Protein AF-0000000070365312 (afdb_homodimer)

pLDDT: mean 96.23, std 8.43, range [32.69, 98.94]

Secondary structure (DSSP, 8-state):
-----EEEEEEEEEEETTEEEEEETTS-EEEE---GGGTS---S--HHHHHHHHHHHHHHHHHHHHHHHHT--EEEEEEEEEEEEETHHHH-SSTTS--SS-SS--EEEEEEEEEES--HHHHHHHHHHHHHHSHHHHHHHHTT-EEEEEEEE--/-----EEEEEEEEEEETTEEEEEETTS-EEEE---GGGTS---S--HHHHHHHHHHHHHHHHHHHHHHHHT--EEEEEEEEEEEEETHHHH-SSTTS--SS-SS--EEEEEEEEEES--HHHHHHHHHHHHHHSHHHHHHHHTT-EEEEEEEE--

Structure (mmCIF, N/CA/C/O backbone):
data_AF-0000000070365312-model_v1
#
loop_
_entity.id
_entity.type
_entity.pdbx_description
1 polymer 'OsmC family protein'
#
loop_
_atom_site.group_PDB
_atom_site.id
_atom_site.type_symbol
_atom_site.label_atom_id
_atom_site.label_alt_id
_atom_site.label_comp_id
_atom_site.label_asym_id
_atom_site.label_entity_id
_atom_site.label_seq_id
_atom_site.pdbx_PDB_ins_code
_atom_site.Cartn_x
_atom_site.Cartn_y
_atom_site.Cartn_z
_atom_site.occupancy
_atom_site.B_iso_or_equiv
_atom_site.auth_seq_id
_atom_site.auth_comp_id
_atom_site.auth_asym_id
_atom_site.auth_atom_id
_atom_site.pdbx_PDB_model_num
ATOM 1 N N . MET A 1 1 ? -29.75 14.273 2.729 1 32.69 1 MET A N 1
ATOM 2 C CA . MET A 1 1 ? -29.531 13.062 1.941 1 32.69 1 MET A CA 1
ATOM 3 C C . MET A 1 1 ? -28.047 12.867 1.659 1 32.69 1 MET A C 1
ATOM 5 O O . MET A 1 1 ? -27.453 13.625 0.892 1 32.69 1 MET A O 1
ATOM 9 N N . GLN A 1 2 ? -27.047 12.469 2.566 1 46.34 2 GLN A N 1
ATOM 10 C CA . GLN A 1 2 ? -25.609 12.695 2.688 1 46.34 2 GLN A CA 1
ATOM 11 C C . GLN A 1 2 ? -24.859 12.203 1.446 1 46.34 2 GLN A C 1
ATOM 13 O O . GLN A 1 2 ? -25.016 11.047 1.044 1 46.34 2 GLN A O 1
ATOM 18 N N . GLU A 1 3 ? -24.688 12.906 0.43 1 53.84 3 GLU A N 1
ATOM 19 C CA . GLU A 1 3 ? -24.156 12.664 -0.908 1 53.84 3 GLU A CA 1
ATOM 20 C C . GLU A 1 3 ? -22.922 11.781 -0.857 1 53.84 3 GLU A C 1
ATOM 22 O O . GLU A 1 3 ? -22.016 12.023 -0.051 1 53.84 3 GLU A O 1
ATOM 27 N N . ASN A 1 4 ? -23.016 10.5 -1.193 1 62.84 4 ASN A N 1
ATOM 28 C CA . ASN A 1 4 ? -21.953 9.508 -1.325 1 62.84 4 ASN A CA 1
ATOM 29 C C . ASN A 1 4 ? -20.781 10.047 -2.139 1 62.84 4 ASN A C 1
ATOM 31 O O . ASN A 1 4 ? -20.969 10.547 -3.25 1 62.84 4 ASN A O 1
ATOM 35 N N . LYS A 1 5 ? -19.703 10.484 -1.389 1 87.5 5 LYS A N 1
ATOM 36 C CA . LYS A 1 5 ? -18.516 11.023 -2.039 1 87.5 5 LYS A CA 1
ATOM 37 C C . LYS A 1 5 ? -17.5 9.922 -2.338 1 87.5 5 LYS A C 1
ATOM 39 O O . LYS A 1 5 ? -16.344 10.008 -1.928 1 87.5 5 LYS A O 1
ATOM 44 N N . LEU A 1 6 ? -18.031 8.93 -3.117 1 92.94 6 LEU A N 1
ATOM 45 C CA . LEU A 1 6 ? -17.188 7.797 -3.469 1 92.94 6 LEU A CA 1
ATOM 46 C C . LEU A 1 6 ? -16.172 8.188 -4.535 1 92.94 6 LEU A C 1
ATOM 48 O O . LEU A 1 6 ? -16.547 8.719 -5.586 1 92.94 6 LEU A O 1
ATOM 52 N N . ARG A 1 7 ? -14.914 8.062 -4.207 1 96.19 7 ARG A N 1
ATOM 53 C CA . ARG A 1 7 ? -13.82 8.227 -5.156 1 96.19 7 ARG A CA 1
ATOM 54 C C . ARG A 1 7 ? -13.383 6.883 -5.73 1 96.19 7 ARG A C 1
ATOM 56 O O . ARG A 1 7 ? -13.242 5.906 -4.988 1 96.19 7 ARG A O 1
ATOM 63 N N . GLN A 1 8 ? -13.195 6.863 -7.105 1 97.81 8 GLN A N 1
ATOM 64 C CA . GLN A 1 8 ? -12.789 5.625 -7.762 1 97.81 8 GLN A CA 1
ATOM 65 C C . GLN A 1 8 ? -11.398 5.758 -8.375 1 97.81 8 GLN A C 1
ATOM 67 O O . GLN A 1 8 ? -10.969 6.859 -8.727 1 97.81 8 GLN A O 1
ATOM 72 N N . TYR A 1 9 ? -10.734 4.656 -8.477 1 98.38 9 TYR A N 1
ATOM 73 C CA . TYR A 1 9 ? -9.406 4.531 -9.07 1 98.38 9 TYR A CA 1
ATOM 74 C C . TYR A 1 9 ? -9.352 3.365 -10.047 1 98.38 9 TYR A C 1
ATOM 76 O O . TYR A 1 9 ? -10.117 2.406 -9.922 1 98.38 9 TYR A O 1
ATOM 84 N N . GLN A 1 10 ? -8.43 3.529 -10.961 1 98.69 10 GLN A N 1
ATOM 85 C CA . GLN A 1 10 ? -8.25 2.441 -11.914 1 98.69 10 GLN A CA 1
ATOM 86 C C . GLN A 1 10 ? -6.797 2.342 -12.367 1 98.69 10 GLN A C 1
ATOM 88 O O . GLN A 1 10 ? -6.145 3.359 -12.609 1 98.69 10 GLN A O 1
ATOM 93 N N . ILE A 1 11 ? -6.324 1.089 -12.453 1 98.94 11 ILE A N 1
ATOM 94 C CA . ILE A 1 11 ? -5 0.854 -13.016 1 98.94 11 ILE A CA 1
ATOM 95 C C . ILE A 1 11 ? -5.047 -0.355 -13.953 1 98.94 11 ILE A C 1
ATOM 97 O O . ILE A 1 11 ? -5.934 -1.202 -13.836 1 98.94 11 ILE A O 1
ATOM 101 N N . GLN A 1 12 ? -4.133 -0.356 -14.875 1 98.94 12 GLN A N 1
ATOM 102 C CA . GLN A 1 12 ? -3.896 -1.493 -15.758 1 98.94 12 GLN A CA 1
ATOM 103 C C . GLN A 1 12 ? -2.432 -1.918 -15.727 1 98.94 12 GLN A C 1
ATOM 105 O O . GLN A 1 12 ? -1.534 -1.073 -15.766 1 98.94 12 GLN A O 1
ATOM 110 N N . SER A 1 13 ? -2.236 -3.203 -15.656 1 98.88 13 SER A N 1
ATOM 111 C CA . SER A 1 13 ? -0.86 -3.664 -15.523 1 98.88 13 SER A CA 1
ATOM 112 C C . SER A 1 13 ? -0.576 -4.844 -16.453 1 98.88 13 SER A C 1
ATOM 114 O O . SER A 1 13 ? -1.478 -5.621 -16.766 1 98.88 13 SER A O 1
ATOM 116 N N . GLU A 1 14 ? 0.637 -4.906 -16.828 1 98.69 14 GLU A N 1
ATOM 117 C CA . GLU A 1 14 ? 1.175 -6.047 -17.578 1 98.69 14 GLU A CA 1
ATOM 118 C C . GLU A 1 14 ? 2.424 -6.605 -16.891 1 98.69 14 GLU A C 1
ATOM 120 O O . GLU A 1 14 ? 3.203 -5.852 -16.297 1 98.69 14 GLU A O 1
ATOM 125 N N . THR A 1 15 ? 2.598 -7.895 -17.062 1 98.44 15 THR A N 1
ATOM 126 C CA . THR A 1 15 ? 3.689 -8.508 -16.312 1 98.44 15 THR A CA 1
ATOM 127 C C . THR A 1 15 ? 4.734 -9.094 -17.266 1 98.44 15 THR A C 1
ATOM 129 O O . THR A 1 15 ? 4.41 -9.492 -18.391 1 98.44 15 THR A O 1
ATOM 132 N N . ASP A 1 16 ? 5.941 -9.094 -16.891 1 97 16 ASP A N 1
ATOM 133 C CA . ASP A 1 16 ? 7.086 -9.82 -17.422 1 97 16 ASP A CA 1
ATOM 134 C C . ASP A 1 16 ? 7.887 -10.484 -16.312 1 97 16 ASP A C 1
ATOM 136 O O . ASP A 1 16 ? 8.727 -9.844 -15.68 1 97 16 ASP A O 1
ATOM 140 N N . ASN A 1 17 ? 7.629 -11.781 -16.172 1 96 17 ASN A N 1
ATOM 141 C CA . ASN A 1 17 ? 8.141 -12.469 -14.992 1 96 17 ASN A CA 1
ATOM 142 C C . ASN A 1 17 ? 7.691 -11.789 -13.703 1 96 17 ASN A C 1
ATOM 144 O O . ASN A 1 17 ? 6.496 -11.602 -13.477 1 96 17 ASN A O 1
ATOM 148 N N . PHE A 1 18 ? 8.695 -11.352 -12.883 1 97.75 18 PHE A N 1
ATOM 149 C CA . PHE A 1 18 ? 8.312 -10.727 -11.625 1 97.75 18 PHE A CA 1
ATOM 150 C C . PHE A 1 18 ? 8.086 -9.227 -11.812 1 97.75 18 PHE A C 1
ATOM 152 O O . PHE A 1 18 ? 7.555 -8.562 -10.922 1 97.75 18 PHE A O 1
ATOM 159 N N . SER A 1 19 ? 8.422 -8.719 -12.977 1 98.5 19 SER A N 1
ATOM 160 C CA . SER A 1 19 ? 8.25 -7.297 -13.25 1 98.5 19 SER A CA 1
ATOM 161 C C . SER A 1 19 ? 6.816 -6.977 -13.648 1 98.5 19 SER A C 1
ATOM 163 O O . SER A 1 19 ? 6.199 -7.719 -14.414 1 98.5 19 SER A O 1
ATOM 165 N N . VAL A 1 20 ? 6.32 -5.91 -13.125 1 98.88 20 VAL A N 1
ATOM 166 C CA . VAL A 1 20 ? 4.98 -5.441 -13.461 1 98.88 20 VAL A CA 1
ATOM 167 C C . VAL A 1 20 ? 5.031 -3.969 -13.859 1 98.88 20 VAL A C 1
ATOM 169 O O . VAL A 1 20 ? 5.602 -3.145 -13.141 1 98.88 20 VAL A O 1
ATOM 172 N N . LYS A 1 21 ? 4.543 -3.678 -14.945 1 98.88 21 LYS A N 1
ATOM 173 C CA . LYS A 1 21 ? 4.367 -2.303 -15.406 1 98.88 21 LYS A CA 1
ATOM 174 C C . LYS A 1 21 ? 2.906 -1.873 -15.305 1 98.88 21 LYS A C 1
ATOM 176 O O . LYS A 1 21 ? 2.033 -2.471 -15.938 1 98.88 21 LYS A O 1
ATOM 181 N N . THR A 1 22 ? 2.67 -0.887 -14.539 1 98.94 22 THR A N 1
ATOM 182 C CA . THR A 1 22 ? 1.311 -0.431 -14.266 1 98.94 22 THR A CA 1
ATOM 183 C C . THR A 1 22 ? 1.077 0.957 -14.859 1 98.94 22 THR A C 1
ATOM 185 O O . THR A 1 22 ? 1.848 1.884 -14.602 1 98.94 22 THR A O 1
ATOM 188 N N . LYS A 1 23 ? 0.062 1.073 -15.617 1 98.88 23 LYS A N 1
ATOM 189 C CA . LYS A 1 23 ? -0.438 2.375 -16.047 1 98.88 23 LYS A CA 1
ATOM 190 C C . LYS A 1 23 ? -1.533 2.883 -15.117 1 98.88 23 LYS A C 1
ATOM 192 O O . LYS A 1 23 ? -2.518 2.184 -14.867 1 98.88 23 LYS A O 1
ATOM 197 N N . THR A 1 24 ? -1.327 4.039 -14.656 1 98.75 24 THR A N 1
ATOM 198 C CA . THR A 1 24 ? -2.316 4.625 -13.758 1 98.75 24 THR A CA 1
ATOM 199 C C . THR A 1 24 ? -3.295 5.504 -14.531 1 98.75 24 THR A C 1
ATOM 201 O O . THR A 1 24 ? -2.998 5.941 -15.641 1 98.75 24 THR A O 1
ATOM 204 N N . GLU A 1 25 ? -4.426 5.766 -13.969 1 97.12 25 GLU A N 1
ATOM 205 C CA . GLU A 1 25 ? -5.422 6.621 -14.602 1 97.12 25 GLU A CA 1
ATOM 206 C C . GLU A 1 25 ? -4.91 8.047 -14.758 1 97.12 25 GLU A C 1
ATOM 208 O O . GLU A 1 25 ? -5.324 8.773 -15.672 1 97.12 25 GLU A O 1
ATOM 213 N N . SER A 1 26 ? -3.992 8.438 -13.875 1 96.31 26 SER A N 1
ATOM 214 C CA . SER A 1 26 ? -3.447 9.789 -13.93 1 96.31 26 SER A CA 1
ATOM 215 C C . SER A 1 26 ? -2.391 9.922 -15.023 1 96.31 26 SER A C 1
ATOM 217 O O . SER A 1 26 ? -1.836 11 -15.234 1 96.31 26 SER A O 1
ATOM 219 N N . GLY A 1 27 ? -2.014 8.805 -15.648 1 97.31 27 GLY A N 1
ATOM 220 C CA . GLY A 1 27 ? -1.176 8.883 -16.844 1 97.31 27 GLY A CA 1
ATOM 221 C C . GLY A 1 27 ? 0.27 8.516 -16.578 1 97.31 27 GLY A C 1
ATOM 222 O O . GLY A 1 27 ? 1.137 8.719 -17.422 1 97.31 27 GLY A O 1
ATOM 223 N N . PHE A 1 28 ? 0.594 7.941 -15.453 1 98.69 28 PHE A N 1
ATOM 224 C CA . PHE A 1 28 ? 1.96 7.559 -15.117 1 98.69 28 PHE A CA 1
ATOM 225 C C . PHE A 1 28 ? 2.156 6.055 -15.273 1 98.69 28 PHE A C 1
ATOM 227 O O . PHE A 1 28 ? 1.185 5.297 -15.312 1 98.69 28 PHE A O 1
ATOM 234 N N . THR A 1 29 ? 3.377 5.707 -15.414 1 98.75 29 THR A N 1
ATOM 235 C CA . THR A 1 29 ? 3.771 4.305 -15.414 1 98.75 29 THR A CA 1
ATOM 236 C C . THR A 1 29 ? 4.586 3.965 -14.172 1 98.75 29 THR A C 1
ATOM 238 O O . THR A 1 29 ? 5.574 4.637 -13.867 1 98.75 29 THR A O 1
ATOM 241 N N . VAL A 1 30 ? 4.156 3.004 -13.438 1 98.81 30 VAL A N 1
ATOM 242 C CA . VAL A 1 30 ? 4.852 2.518 -12.25 1 98.81 30 VAL A CA 1
ATOM 243 C C . VAL A 1 30 ? 5.414 1.121 -12.516 1 98.81 30 VAL A C 1
ATOM 245 O O . VAL A 1 30 ? 4.688 0.232 -12.969 1 98.81 30 VAL A O 1
ATOM 248 N N . VAL A 1 31 ? 6.68 0.972 -12.242 1 98.75 31 VAL A N 1
ATOM 249 C CA . VAL A 1 31 ? 7.293 -0.345 -12.375 1 98.75 31 VAL A CA 1
ATOM 250 C C . VAL A 1 31 ? 7.586 -0.921 -10.992 1 98.75 31 VAL A C 1
ATOM 252 O O . VAL A 1 31 ? 8.062 -0.209 -10.109 1 98.75 31 VAL A O 1
ATOM 255 N N . THR A 1 32 ? 7.27 -2.107 -10.812 1 98.75 32 THR A N 1
ATOM 256 C CA . THR A 1 32 ? 7.645 -2.871 -9.625 1 98.75 32 THR A CA 1
ATOM 257 C C . THR A 1 32 ? 8.297 -4.191 -10.016 1 98.75 32 THR A C 1
ATOM 259 O O . THR A 1 32 ? 7.949 -4.785 -11.039 1 98.75 32 THR A O 1
ATOM 262 N N . ASP A 1 33 ? 9.305 -4.598 -9.219 1 98.69 33 ASP A N 1
ATOM 263 C CA . ASP A 1 33 ? 10.062 -5.797 -9.562 1 98.69 33 ASP A CA 1
ATOM 264 C C . ASP A 1 33 ? 10.82 -6.328 -8.344 1 98.69 33 ASP A C 1
ATOM 266 O O . ASP A 1 33 ? 10.742 -5.758 -7.258 1 98.69 33 ASP A O 1
ATOM 270 N N . MET A 1 34 ? 11.453 -7.441 -8.562 1 98 34 MET A N 1
ATOM 271 C CA . MET A 1 34 ? 12.367 -8 -7.566 1 98 34 MET A CA 1
ATOM 272 C C . MET A 1 34 ? 13.812 -7.957 -8.07 1 98 34 MET A C 1
ATOM 274 O O . MET A 1 34 ? 14.047 -7.789 -9.266 1 98 34 MET A O 1
ATOM 278 N N . ALA A 1 35 ? 14.719 -8.078 -7.16 1 97 35 ALA A N 1
ATOM 279 C CA . ALA A 1 35 ? 16.141 -8.133 -7.512 1 97 35 ALA A CA 1
ATOM 280 C C . ALA A 1 35 ? 16.438 -9.367 -8.359 1 97 35 ALA A C 1
ATOM 282 O O . ALA A 1 35 ? 15.75 -10.383 -8.258 1 97 35 ALA A O 1
ATOM 283 N N . LYS A 1 36 ? 17.484 -9.32 -9.133 1 96.31 36 LYS A N 1
ATOM 284 C CA . LYS A 1 36 ? 17.859 -10.438 -9.992 1 96.31 36 LYS A CA 1
ATOM 285 C C . LYS A 1 36 ? 18.188 -11.68 -9.164 1 96.31 36 LYS A C 1
ATOM 287 O O . LYS A 1 36 ? 17.891 -12.797 -9.578 1 96.31 36 LYS A O 1
ATOM 292 N N . LYS A 1 37 ? 18.734 -11.484 -7.996 1 94.88 37 LYS A N 1
ATOM 293 C CA . LYS A 1 37 ? 19.188 -12.578 -7.141 1 94.88 37 LYS A CA 1
ATOM 294 C C . LYS A 1 37 ? 18.016 -13.445 -6.703 1 94.88 37 LYS A C 1
ATOM 296 O O . LYS A 1 37 ? 18.203 -14.609 -6.34 1 94.88 37 LYS A O 1
ATOM 301 N N . VAL A 1 38 ? 16.812 -12.875 -6.785 1 93.31 38 VAL A N 1
ATOM 302 C CA . VAL A 1 38 ? 15.664 -13.656 -6.34 1 93.31 38 VAL A CA 1
ATOM 303 C C . VAL A 1 38 ? 14.719 -13.898 -7.512 1 93.31 38 VAL A C 1
ATOM 305 O O . VAL A 1 38 ? 13.523 -14.141 -7.316 1 93.31 38 VAL A O 1
ATOM 308 N N . GLY A 1 39 ? 15.18 -13.625 -8.773 1 94.25 39 GLY A N 1
ATOM 309 C CA . GLY A 1 39 ? 14.422 -14.055 -9.93 1 94.25 39 GLY A CA 1
ATOM 310 C C . GLY A 1 39 ? 13.789 -12.906 -10.695 1 94.25 39 GLY A C 1
ATOM 311 O O . GLY A 1 39 ? 13.156 -13.117 -11.727 1 94.25 39 GLY A O 1
ATOM 312 N N . GLY A 1 40 ? 13.945 -11.664 -10.242 1 96.56 40 GLY A N 1
ATOM 313 C CA . GLY A 1 40 ? 13.43 -10.508 -10.961 1 96.56 40 GLY A CA 1
ATOM 314 C C . GLY A 1 40 ? 14.375 -10 -12.023 1 96.56 40 GLY A C 1
ATOM 315 O O . GLY A 1 40 ? 15.383 -10.641 -12.328 1 96.56 40 GLY A O 1
ATOM 316 N N . ASN A 1 41 ? 13.969 -8.93 -12.648 1 97.12 41 ASN A N 1
ATOM 317 C CA . ASN A 1 41 ? 14.797 -8.242 -13.633 1 97.12 41 ASN A CA 1
ATOM 318 C C . ASN A 1 41 ? 15.57 -7.09 -13 1 97.12 41 ASN A C 1
ATOM 320 O O . ASN A 1 41 ? 16.422 -6.477 -13.648 1 97.12 41 ASN A O 1
ATOM 324 N N . GLY A 1 42 ? 15.25 -6.77 -11.742 1 97.44 42 GLY A N 1
ATOM 325 C CA . GLY A 1 42 ? 15.867 -5.629 -11.086 1 97.44 42 GLY A CA 1
ATOM 326 C C . GLY A 1 42 ? 15.484 -4.301 -11.703 1 97.44 42 GLY A C 1
ATOM 327 O O . GLY A 1 42 ? 16.297 -3.377 -11.758 1 97.44 42 GLY A O 1
ATOM 328 N N . SER A 1 43 ? 14.273 -4.168 -12.172 1 98.06 43 SER A N 1
ATOM 329 C CA . SER A 1 43 ? 13.898 -3.025 -13 1 98.06 43 SER A CA 1
ATOM 330 C C . SER A 1 43 ? 13.086 -2.01 -12.203 1 98.06 43 SER A C 1
ATOM 332 O O . SER A 1 43 ? 12.695 -0.966 -12.734 1 98.06 43 SER A O 1
ATOM 334 N N . GLY A 1 44 ? 12.812 -2.291 -10.945 1 98.5 44 GLY A N 1
ATOM 335 C CA . GLY A 1 44 ? 12.031 -1.384 -10.117 1 98.5 44 GLY A CA 1
ATOM 336 C C . GLY A 1 44 ? 12.023 -1.77 -8.656 1 98.5 44 GLY A C 1
ATOM 337 O O . GLY A 1 44 ? 12.578 -2.801 -8.273 1 98.5 44 GLY A O 1
ATOM 338 N N . PRO A 1 45 ? 11.445 -0.938 -7.828 1 98.75 45 PRO A N 1
ATOM 339 C CA . PRO A 1 45 ? 11.328 -1.257 -6.402 1 98.75 45 PRO A CA 1
ATOM 340 C C . PRO A 1 45 ? 10.438 -2.473 -6.141 1 98.75 45 PRO A C 1
ATOM 342 O O . PRO A 1 45 ? 9.625 -2.838 -6.992 1 98.75 45 PRO A O 1
ATOM 345 N N . SER A 1 46 ? 10.641 -3.1 -5.02 1 98.62 46 SER A N 1
ATOM 346 C CA . SER A 1 46 ? 9.773 -4.211 -4.633 1 98.62 46 SER A CA 1
ATOM 347 C C . SER A 1 46 ? 8.375 -3.725 -4.281 1 98.62 46 SER A C 1
ATOM 349 O O . SER A 1 46 ? 8.172 -2.541 -4 1 98.62 46 SER A O 1
ATOM 351 N N . PRO A 1 47 ? 7.422 -4.637 -4.258 1 98.81 47 PRO A N 1
ATOM 352 C CA . PRO A 1 47 ? 6.059 -4.25 -3.891 1 98.81 47 PRO A CA 1
ATOM 353 C C . PRO A 1 47 ? 5.977 -3.629 -2.5 1 98.81 47 PRO A C 1
ATOM 355 O O . PRO A 1 47 ? 5.215 -2.682 -2.287 1 98.81 47 PRO A O 1
ATOM 358 N N . ILE A 1 48 ? 6.75 -4.09 -1.523 1 98.88 48 ILE A N 1
ATOM 359 C CA . ILE A 1 48 ? 6.711 -3.553 -0.167 1 98.88 48 ILE A CA 1
ATOM 360 C C . ILE A 1 48 ? 7.305 -2.145 -0.15 1 98.88 48 ILE A C 1
ATOM 362 O O . ILE A 1 48 ? 6.801 -1.262 0.549 1 98.88 48 ILE A O 1
ATOM 366 N N . GLU A 1 49 ? 8.359 -1.94 -0.942 1 98.88 49 GLU A N 1
ATOM 367 C CA . GLU A 1 49 ? 8.906 -0.59 -1.063 1 98.88 49 GLU A CA 1
ATOM 368 C C . GLU A 1 49 ? 7.871 0.369 -1.644 1 98.88 49 GLU A C 1
ATOM 370 O O . GLU A 1 49 ? 7.785 1.526 -1.226 1 98.88 49 GLU A O 1
ATOM 375 N N . LEU A 1 50 ? 7.078 -0.055 -2.604 1 98.88 50 LEU A N 1
ATOM 376 C CA . LEU A 1 50 ? 6.02 0.774 -3.166 1 98.88 50 LEU A CA 1
ATOM 377 C C . LEU A 1 50 ? 4.934 1.048 -2.129 1 98.88 50 LEU A C 1
ATOM 379 O O . LEU A 1 50 ? 4.398 2.156 -2.062 1 98.88 50 LEU A O 1
ATOM 383 N N . LEU A 1 51 ? 4.605 0.011 -1.354 1 98.94 51 LEU A N 1
ATOM 384 C CA . LEU A 1 51 ? 3.627 0.193 -0.287 1 98.94 51 LEU A CA 1
ATOM 385 C C . LEU A 1 51 ? 4.082 1.271 0.691 1 98.94 51 LEU A C 1
ATOM 387 O O . LE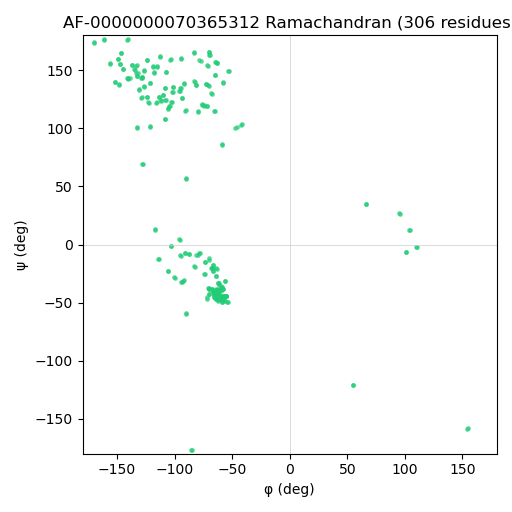U A 1 51 ? 3.309 2.16 1.047 1 98.94 51 LEU A O 1
ATOM 391 N N . LEU A 1 52 ? 5.344 1.173 1.101 1 98.94 52 LEU A N 1
ATOM 392 C CA . LEU A 1 52 ? 5.879 2.16 2.031 1 98.94 52 LEU A CA 1
ATOM 393 C C . LEU A 1 52 ? 5.902 3.547 1.399 1 98.94 52 LEU A C 1
ATOM 395 O O . LEU A 1 52 ? 5.637 4.547 2.074 1 98.94 52 LEU A O 1
ATOM 399 N N . SER A 1 53 ? 6.246 3.627 0.111 1 98.94 53 SER A N 1
ATOM 400 C CA . SER A 1 53 ? 6.219 4.898 -0.603 1 98.94 53 SER A CA 1
ATOM 401 C C . SER A 1 53 ? 4.805 5.469 -0.664 1 98.94 53 SER A C 1
ATOM 403 O O . SER A 1 53 ? 4.613 6.68 -0.538 1 98.94 53 SER A O 1
ATOM 405 N N . SER A 1 54 ? 3.844 4.598 -0.917 1 98.94 54 SER A N 1
ATOM 406 C CA . SER A 1 54 ? 2.439 4.992 -0.887 1 98.94 54 SER A CA 1
ATOM 407 C C . SER A 1 54 ? 2.057 5.57 0.471 1 98.94 54 SER A C 1
ATOM 409 O O . SER A 1 54 ? 1.408 6.617 0.546 1 98.94 54 SER A O 1
ATOM 411 N N . LEU A 1 55 ? 2.492 4.922 1.542 1 98.94 55 LEU A N 1
ATOM 412 C CA . LEU A 1 55 ? 2.205 5.363 2.902 1 98.94 55 LEU A CA 1
ATOM 413 C C . LEU A 1 55 ? 2.74 6.773 3.139 1 98.94 55 LEU A C 1
ATOM 415 O O . LEU A 1 55 ? 2.002 7.656 3.58 1 98.94 55 LEU A O 1
ATOM 419 N N . VAL A 1 56 ? 3.982 6.969 2.781 1 98.88 56 VAL A N 1
ATOM 420 C CA . VAL A 1 56 ? 4.605 8.258 3.068 1 98.88 56 VAL A CA 1
ATOM 421 C C . VAL A 1 56 ? 3.939 9.352 2.236 1 98.88 56 VAL A C 1
ATOM 423 O O . VAL A 1 56 ? 3.727 10.461 2.721 1 98.88 56 VAL A O 1
ATOM 426 N N . GLY A 1 57 ? 3.633 9.062 0.997 1 98.81 57 GLY A N 1
ATOM 427 C CA . GLY A 1 57 ? 2.898 10.008 0.177 1 98.81 57 GLY A CA 1
ATOM 428 C C . GLY A 1 57 ? 1.545 10.375 0.755 1 98.81 57 GLY A C 1
ATOM 429 O O . GLY A 1 57 ? 1.182 11.555 0.804 1 98.81 57 GLY A O 1
ATOM 430 N N . CYS A 1 58 ? 0.803 9.398 1.186 1 98.81 58 CYS A N 1
ATOM 431 C CA . CYS A 1 58 ? -0.527 9.594 1.751 1 98.81 58 CYS A CA 1
ATOM 432 C C . CYS A 1 58 ? -0.456 10.383 3.051 1 98.81 58 CYS A C 1
ATOM 434 O O . CYS A 1 58 ? -1.229 11.32 3.254 1 98.81 58 CYS A O 1
ATOM 436 N N . GLU A 1 59 ? 0.491 9.977 3.93 1 98.81 59 GLU A N 1
ATOM 437 C CA . GLU A 1 59 ? 0.642 10.688 5.195 1 98.81 59 GLU A CA 1
ATOM 438 C C . GLU A 1 59 ? 1.037 12.148 4.969 1 98.81 59 GLU A C 1
ATOM 440 O O . GLU A 1 59 ? 0.57 13.039 5.68 1 98.81 59 GLU A O 1
ATOM 445 N N . ASN A 1 60 ? 1.901 12.352 4 1 98.75 60 ASN A N 1
ATOM 446 C CA . ASN A 1 60 ? 2.34 13.719 3.713 1 98.75 60 ASN A CA 1
ATOM 447 C C . ASN A 1 60 ? 1.159 14.633 3.393 1 98.75 60 ASN A C 1
ATOM 449 O O . ASN A 1 60 ? 1.02 15.703 3.982 1 98.75 60 ASN A O 1
ATOM 453 N N . ILE A 1 61 ? 0.304 14.219 2.559 1 98.5 61 ILE A N 1
ATOM 454 C CA . ILE A 1 61 ? -0.796 15.055 2.096 1 98.5 61 ILE A CA 1
ATOM 455 C C . ILE A 1 61 ? -1.821 15.227 3.215 1 98.5 61 ILE A C 1
ATOM 457 O O . ILE A 1 61 ? -2.26 16.344 3.498 1 98.5 61 ILE A O 1
ATOM 461 N N . VAL A 1 62 ? -2.178 14.148 3.863 1 98.56 62 VAL A N 1
ATOM 462 C CA . VAL A 1 62 ? -3.225 14.203 4.879 1 98.56 62 VAL A CA 1
ATOM 463 C C . VAL A 1 62 ? -2.717 14.961 6.105 1 98.56 62 VAL A C 1
ATOM 465 O O . VAL A 1 62 ? -3.463 15.719 6.73 1 98.56 62 VAL A O 1
ATOM 468 N N . ALA A 1 63 ? -1.43 14.758 6.445 1 98.75 63 ALA A N 1
ATOM 469 C CA . ALA A 1 63 ? -0.852 15.508 7.559 1 98.75 63 ALA A CA 1
ATOM 470 C C . ALA A 1 63 ? -0.962 17.016 7.324 1 98.75 63 ALA A C 1
ATOM 472 O O . ALA A 1 63 ? -1.301 17.766 8.242 1 98.75 63 ALA A O 1
ATOM 473 N N . ARG A 1 64 ? -0.665 17.453 6.164 1 98.25 64 ARG A N 1
ATOM 474 C CA . ARG A 1 64 ? -0.737 18.875 5.836 1 98.25 64 ARG A CA 1
ATOM 475 C C . ARG A 1 64 ? -2.17 19.375 5.934 1 98.25 64 ARG A C 1
ATOM 477 O O . ARG A 1 64 ? -2.406 20.5 6.398 1 98.25 64 ARG A O 1
ATOM 484 N N . ASN A 1 65 ? -3.123 18.578 5.48 1 97.75 65 ASN A N 1
ATOM 485 C CA . ASN A 1 65 ? -4.527 18.953 5.602 1 97.75 65 ASN A CA 1
ATOM 486 C C . ASN A 1 65 ? -4.949 19.078 7.062 1 97.75 65 ASN A C 1
ATOM 488 O O . ASN A 1 65 ? -5.598 20.062 7.441 1 97.75 65 ASN A O 1
ATOM 492 N N . ILE A 1 66 ? -4.59 18.078 7.863 1 98.38 66 ILE A N 1
ATOM 493 C CA . ILE A 1 66 ? -4.918 18.109 9.281 1 98.38 66 ILE A CA 1
ATOM 494 C C . ILE A 1 66 ? -4.266 19.328 9.938 1 98.38 66 ILE A C 1
ATOM 496 O O . ILE A 1 66 ? -4.906 20.031 10.719 1 98.38 66 ILE A O 1
ATOM 500 N N . ALA A 1 67 ? -2.973 19.578 9.609 1 98.31 67 ALA A N 1
ATOM 501 C CA . ALA A 1 67 ? -2.238 20.719 10.164 1 98.31 67 ALA A CA 1
ATOM 502 C C . ALA A 1 67 ? -2.969 22.031 9.891 1 98.31 67 ALA A C 1
ATOM 504 O O . ALA A 1 67 ? -3.123 22.859 10.789 1 98.31 67 ALA A O 1
ATOM 505 N N . SER A 1 68 ? -3.43 22.156 8.711 1 97.25 68 SER A N 1
ATOM 506 C CA . SER A 1 68 ? -4.152 23.375 8.336 1 97.25 68 SER A CA 1
ATOM 507 C C . SER A 1 68 ? -5.387 23.578 9.203 1 97.25 68 SER A C 1
ATOM 509 O O . SER A 1 68 ? -5.691 24.703 9.609 1 97.25 68 SER A O 1
ATOM 511 N N . HIS A 1 69 ? -6.09 22.516 9.523 1 97.5 69 HIS A N 1
ATOM 512 C CA . HIS A 1 69 ? -7.297 22.578 10.336 1 97.5 69 HIS A CA 1
ATOM 513 C C . HIS A 1 69 ? -6.957 22.828 11.805 1 97.5 69 HIS A C 1
ATOM 515 O O . HIS A 1 69 ? -7.789 23.328 12.562 1 97.5 69 HIS A O 1
ATOM 521 N N . LEU A 1 70 ? -5.738 22.438 12.203 1 97.31 70 LEU A N 1
ATOM 522 C CA . LEU A 1 70 ? -5.301 22.625 13.578 1 97.31 70 LEU A CA 1
ATOM 523 C C . LEU A 1 70 ? -4.594 23.969 13.742 1 97.31 70 LEU A C 1
ATOM 525 O O . LEU A 1 70 ? -4.156 24.312 14.844 1 97.31 70 LEU A O 1
ATOM 529 N N . GLY A 1 71 ? -4.359 24.656 12.609 1 97.69 71 GLY A N 1
ATOM 530 C CA . GLY A 1 71 ? -3.885 26.031 12.672 1 97.69 71 GLY A CA 1
ATOM 531 C C . GLY A 1 71 ? -2.375 26.141 12.586 1 97.69 71 GLY A C 1
ATOM 532 O O . GLY A 1 71 ? -1.779 27.047 13.18 1 97.69 71 GLY A O 1
ATOM 533 N N . PHE A 1 72 ? -1.698 25.25 11.977 1 98.19 72 PHE A N 1
ATOM 534 C CA . PHE A 1 72 ? -0.263 25.359 11.742 1 98.19 72 PHE A CA 1
ATOM 535 C C . PHE A 1 72 ? 0.103 24.828 10.359 1 98.19 72 PHE A C 1
ATOM 537 O O . PHE A 1 72 ? -0.768 24.391 9.609 1 98.19 72 PHE A O 1
ATOM 544 N N . THR A 1 73 ? 1.403 24.953 10 1 97.81 73 THR A N 1
ATOM 545 C CA . THR A 1 73 ? 1.813 24.578 8.648 1 97.81 73 THR A CA 1
ATOM 546 C C . THR A 1 73 ? 2.992 23.609 8.688 1 97.81 73 THR A C 1
ATOM 548 O O . THR A 1 73 ? 3.818 23.672 9.602 1 97.81 73 THR A O 1
ATOM 551 N N . ILE A 1 74 ? 2.984 22.688 7.766 1 97.62 74 ILE A N 1
ATOM 552 C CA . ILE A 1 74 ? 4.125 21.828 7.477 1 97.62 74 ILE A CA 1
ATOM 553 C C . ILE A 1 74 ? 4.781 22.266 6.168 1 97.62 74 ILE A C 1
ATOM 555 O O . ILE A 1 74 ? 4.152 22.219 5.109 1 97.62 74 ILE A O 1
ATOM 559 N N . ASN A 1 75 ? 5.988 22.688 6.207 1 96.69 75 ASN A N 1
ATOM 560 C CA . ASN A 1 75 ? 6.691 23.156 5.02 1 96.69 75 ASN A CA 1
ATOM 561 C C . ASN A 1 75 ? 7.434 22.031 4.316 1 96.69 75 ASN A C 1
ATOM 563 O O . ASN A 1 75 ? 7.285 21.828 3.111 1 96.69 75 ASN A O 1
ATOM 567 N N . GLN A 1 76 ? 8.312 21.422 5.035 1 97.06 76 GLN A N 1
ATOM 568 C CA . GLN A 1 76 ? 9.086 20.297 4.531 1 97.06 76 GLN A CA 1
ATOM 569 C C . GLN A 1 76 ? 9.109 19.141 5.539 1 97.06 76 GLN A C 1
ATOM 571 O O . GLN A 1 76 ? 9.023 19.375 6.746 1 97.06 76 GLN A O 1
ATOM 576 N N . ALA A 1 77 ? 9.148 18.047 4.973 1 98.31 77 ALA A N 1
ATOM 577 C CA . ALA A 1 77 ? 9.258 16.859 5.816 1 98.31 77 ALA A CA 1
ATOM 578 C C . ALA A 1 77 ? 10.227 15.852 5.215 1 98.31 77 ALA A C 1
ATOM 580 O O . ALA A 1 77 ? 10.281 15.688 3.994 1 98.31 77 ALA A O 1
ATOM 581 N N . LYS A 1 78 ? 10.945 15.211 6.039 1 98.69 78 LYS A N 1
ATOM 582 C CA . LYS A 1 78 ? 11.844 14.109 5.684 1 98.69 78 LYS A CA 1
ATOM 583 C C . LYS A 1 78 ? 11.5 12.852 6.469 1 98.69 78 LYS A C 1
ATOM 585 O O . LYS A 1 78 ? 11.531 12.852 7.699 1 98.69 78 LYS A O 1
ATOM 590 N N . PHE A 1 79 ? 11.227 11.844 5.754 1 98.81 79 PHE A N 1
ATOM 591 C CA . PHE A 1 79 ? 10.852 10.578 6.371 1 98.81 79 PHE A CA 1
ATOM 592 C C . PHE A 1 79 ? 12.023 9.609 6.383 1 98.81 79 PHE A C 1
ATOM 594 O O . PHE A 1 79 ? 12.75 9.5 5.395 1 98.81 79 PHE A O 1
ATOM 601 N N . ASP A 1 80 ? 12.258 8.945 7.449 1 98.88 80 ASP A N 1
ATOM 602 C CA . ASP A 1 80 ? 13.078 7.754 7.605 1 98.88 80 ASP A CA 1
ATOM 603 C C . ASP A 1 80 ? 12.266 6.594 8.172 1 98.88 80 ASP A C 1
ATOM 605 O O . ASP A 1 80 ? 11.992 6.543 9.367 1 98.88 80 ASP A O 1
ATOM 609 N N . ILE A 1 81 ? 11.867 5.672 7.266 1 98.94 81 ILE A N 1
ATOM 610 C CA . ILE A 1 81 ? 10.867 4.672 7.621 1 98.94 81 ILE A CA 1
ATOM 611 C C . ILE A 1 81 ? 11.453 3.271 7.441 1 98.94 81 ILE A C 1
ATOM 613 O O . ILE A 1 81 ? 12.148 3.004 6.461 1 98.94 81 ILE A O 1
ATOM 617 N N . LYS A 1 82 ? 11.156 2.406 8.359 1 98.88 82 LYS A N 1
ATOM 618 C CA . LYS A 1 82 ? 11.492 0.988 8.312 1 98.88 82 LYS A CA 1
ATOM 619 C C . LYS A 1 82 ? 10.25 0.118 8.453 1 98.88 82 LYS A C 1
ATOM 621 O O . LYS A 1 82 ? 9.211 0.582 8.93 1 98.88 82 LYS A O 1
ATOM 626 N N . ALA A 1 83 ? 10.344 -1.095 8.008 1 98.88 83 ALA A N 1
ATOM 627 C CA . ALA A 1 83 ? 9.273 -2.07 8.164 1 98.88 83 ALA A CA 1
ATOM 628 C C . ALA A 1 83 ? 9.828 -3.486 8.289 1 98.88 83 ALA A C 1
ATOM 630 O O . ALA A 1 83 ? 10.977 -3.742 7.918 1 98.88 83 ALA A O 1
ATOM 631 N N . GLU A 1 84 ? 9.008 -4.344 8.844 1 98.56 84 GLU A N 1
ATOM 632 C CA . GLU A 1 84 ? 9.43 -5.738 8.953 1 98.56 84 GLU A CA 1
ATOM 633 C C . GLU A 1 84 ? 8.242 -6.684 8.781 1 98.56 84 GLU A C 1
ATOM 635 O O . GLU A 1 84 ? 7.102 -6.32 9.078 1 98.56 84 GLU A O 1
ATOM 640 N N . ARG A 1 85 ? 8.508 -7.82 8.297 1 97.94 85 ARG A N 1
ATOM 641 C CA . ARG A 1 85 ? 7.555 -8.922 8.219 1 97.94 85 ARG A CA 1
ATOM 642 C C . ARG A 1 85 ? 8.258 -10.266 8.375 1 97.94 85 ARG A C 1
ATOM 644 O O . ARG A 1 85 ? 9.477 -10.359 8.203 1 97.94 85 ARG A O 1
ATOM 651 N N . ASP A 1 86 ? 7.535 -11.273 8.82 1 97.75 86 ASP A N 1
ATOM 652 C CA . ASP A 1 86 ? 8.031 -12.641 8.914 1 97.75 86 ASP A CA 1
ATOM 653 C C . ASP A 1 86 ? 7.75 -13.422 7.637 1 97.75 86 ASP A C 1
ATOM 655 O O . ASP A 1 86 ? 6.594 -13.688 7.305 1 97.75 86 ASP A O 1
ATOM 659 N N . GLU A 1 87 ? 8.797 -13.828 6.926 1 96.56 87 GLU A N 1
ATOM 660 C CA . GLU A 1 87 ? 8.672 -14.422 5.602 1 96.56 87 GLU A CA 1
ATOM 661 C C . GLU A 1 87 ? 7.969 -15.781 5.668 1 96.56 87 GLU A C 1
ATOM 663 O O . GLU A 1 87 ? 7.5 -16.297 4.648 1 96.56 87 GLU A O 1
ATOM 668 N N . ARG A 1 88 ? 7.898 -16.375 6.84 1 96 88 ARG A N 1
ATOM 669 C CA . ARG A 1 88 ? 7.234 -17.672 6.984 1 96 88 ARG A CA 1
ATOM 670 C C . ARG A 1 88 ? 5.758 -17.562 6.617 1 96 88 ARG A C 1
ATOM 672 O O . ARG A 1 88 ? 5.168 -18.531 6.113 1 96 88 ARG A O 1
ATOM 679 N N . GLY A 1 89 ? 5.113 -16.406 6.891 1 97.38 89 GLY A N 1
ATOM 680 C CA . GLY A 1 89 ? 3.717 -16.203 6.535 1 97.38 89 GLY A CA 1
ATOM 681 C C . GLY A 1 89 ? 3.443 -16.406 5.055 1 97.38 89 GLY A C 1
ATOM 682 O O . GLY A 1 89 ? 2.363 -16.875 4.676 1 97.38 89 GLY A O 1
ATOM 683 N N . THR A 1 90 ? 4.484 -16.078 4.277 1 97.62 90 THR A N 1
ATOM 684 C CA . THR A 1 90 ? 4.355 -16.203 2.83 1 97.62 90 THR A CA 1
ATOM 685 C C . THR A 1 90 ? 4.855 -17.562 2.359 1 97.62 90 THR A C 1
ATOM 687 O O . THR A 1 90 ? 4.277 -18.156 1.448 1 97.62 90 THR A O 1
ATOM 690 N N . ASN A 1 91 ? 5.855 -18.172 3.027 1 96.12 91 ASN A N 1
ATOM 691 C CA . ASN A 1 91 ? 6.648 -19.219 2.387 1 96.12 91 ASN A CA 1
ATOM 692 C C . ASN A 1 91 ? 6.426 -20.562 3.053 1 96.12 91 ASN A C 1
ATOM 694 O O . ASN A 1 91 ? 6.895 -21.594 2.555 1 96.12 91 ASN A O 1
ATOM 698 N N . ASP A 1 92 ? 5.758 -20.531 4.262 1 96.19 92 ASP A N 1
ATOM 699 C CA . ASP A 1 92 ? 5.543 -21.812 4.949 1 96.19 92 ASP A CA 1
ATOM 700 C C . ASP A 1 92 ? 4.871 -22.812 4.027 1 96.19 92 ASP A C 1
ATOM 702 O O . ASP A 1 92 ? 4.012 -22.453 3.223 1 96.19 92 ASP A O 1
ATOM 706 N N . LEU A 1 93 ? 5.195 -24.109 4.27 1 95.5 93 LEU A N 1
ATOM 707 C CA . LEU A 1 93 ? 4.625 -25.203 3.494 1 95.5 93 LEU A CA 1
ATOM 708 C C . LEU A 1 93 ? 3.818 -26.141 4.387 1 95.5 93 LEU A C 1
ATOM 710 O O . LEU A 1 93 ? 4.129 -26.297 5.574 1 95.5 93 LEU A O 1
ATOM 714 N N . PRO A 1 94 ? 2.818 -26.828 3.811 1 95.62 94 PRO A N 1
ATOM 715 C CA . PRO A 1 94 ? 2.312 -26.672 2.447 1 95.62 94 PRO A CA 1
ATOM 716 C C . PRO A 1 94 ? 1.529 -25.359 2.262 1 95.62 94 PRO A C 1
ATOM 718 O O . PRO A 1 94 ? 0.93 -24.859 3.213 1 95.62 94 PRO A O 1
ATOM 721 N N . MET A 1 95 ? 1.457 -24.844 1.06 1 94.25 95 MET A N 1
ATOM 722 C CA . MET A 1 95 ? 0.802 -23.562 0.791 1 94.25 95 MET A CA 1
ATOM 723 C C . MET A 1 95 ? -0.704 -23.672 1.01 1 94.25 95 MET A C 1
ATOM 725 O O . MET A 1 95 ? -1.377 -22.656 1.218 1 94.25 95 MET A O 1
ATOM 729 N N . THR A 1 96 ? -1.235 -24.828 0.983 1 93.5 96 THR A N 1
ATOM 730 C CA . THR A 1 96 ? -2.674 -25.062 1.074 1 93.5 96 THR A CA 1
ATOM 731 C C . THR A 1 96 ? -3.143 -24.969 2.523 1 93.5 96 THR A C 1
ATOM 733 O O . THR A 1 96 ? -4.348 -24.953 2.791 1 93.5 96 THR A O 1
ATOM 736 N N . GLU A 1 97 ? -2.215 -24.891 3.414 1 94.44 97 GLU A N 1
ATOM 737 C CA . GLU A 1 97 ? -2.549 -24.734 4.828 1 94.44 97 GLU A CA 1
ATOM 738 C C . GLU A 1 97 ? -2.229 -23.328 5.312 1 94.44 97 GLU A C 1
ATOM 740 O O . GLU A 1 97 ? -1.294 -22.688 4.82 1 94.44 97 GLU A O 1
ATOM 745 N N . ASP A 1 98 ? -3.066 -22.953 6.27 1 92.44 98 ASP A N 1
ATOM 746 C CA . ASP A 1 98 ? -2.84 -21.625 6.824 1 92.44 98 ASP A CA 1
ATOM 747 C C . ASP A 1 98 ? -1.564 -21.594 7.664 1 92.44 98 ASP A C 1
ATOM 749 O O . ASP A 1 98 ? -1.273 -22.531 8.398 1 92.44 98 ASP A O 1
ATOM 753 N N . SER A 1 99 ? -0.815 -20.562 7.488 1 93.44 99 SER A N 1
ATOM 754 C CA . SER A 1 99 ? 0.294 -20.297 8.391 1 93.44 99 SER A CA 1
ATOM 755 C C . SER A 1 99 ? -0.183 -19.562 9.648 1 93.44 99 SER A C 1
ATOM 757 O O . SER A 1 99 ? -1.046 -18.688 9.57 1 93.44 99 SER A O 1
ATOM 759 N N . PRO A 1 100 ? 0.371 -19.938 10.781 1 94.44 100 PRO A N 1
ATOM 760 C CA . PRO A 1 100 ? 0.023 -19.172 11.984 1 94.44 100 PRO A CA 1
ATOM 761 C C . PRO A 1 100 ? 0.611 -17.766 11.984 1 94.44 100 PRO A C 1
ATOM 763 O O . PRO A 1 100 ? 0.245 -16.938 12.828 1 94.44 100 PRO A O 1
ATOM 766 N N . ILE A 1 101 ? 1.485 -17.578 11.078 1 96.31 101 ILE A N 1
ATOM 767 C CA . ILE A 1 101 ? 2.154 -16.281 10.977 1 96.31 101 ILE A CA 1
ATOM 768 C C . ILE A 1 101 ? 1.544 -15.484 9.828 1 96.31 101 ILE A C 1
ATOM 770 O O . ILE A 1 101 ? 1.373 -16 8.719 1 96.31 101 ILE A O 1
ATOM 774 N N . THR A 1 102 ? 1.21 -14.273 10.102 1 97.69 102 THR A N 1
ATOM 775 C CA . THR A 1 102 ? 0.678 -13.422 9.047 1 97.69 102 THR A CA 1
ATOM 776 C C . THR A 1 102 ? 1.734 -13.164 7.977 1 97.69 102 THR A C 1
ATOM 778 O O . THR A 1 102 ? 2.914 -12.992 8.289 1 97.69 102 THR A O 1
ATOM 781 N N . SER A 1 103 ? 1.296 -13.047 6.723 1 98.31 103 SER A N 1
ATOM 782 C CA . SER A 1 103 ? 2.207 -12.664 5.652 1 98.31 103 SER A CA 1
ATOM 783 C C . SER A 1 103 ? 2.381 -11.148 5.594 1 98.31 103 SER A C 1
ATOM 785 O O . SER A 1 103 ? 3.316 -10.648 4.961 1 98.31 103 SER A O 1
ATOM 787 N N . GLY A 1 104 ? 1.485 -10.391 6.184 1 98.69 104 GLY A N 1
ATOM 788 C CA . GLY A 1 104 ? 1.537 -8.938 6.16 1 98.69 104 GLY A CA 1
ATOM 789 C C . GLY A 1 104 ? 2.672 -8.367 6.992 1 98.69 104 GLY A C 1
ATOM 790 O O . GLY A 1 104 ? 3.303 -9.086 7.766 1 98.69 104 GLY A O 1
ATOM 791 N N . LEU A 1 105 ? 2.963 -7.086 6.777 1 98.88 105 LEU A N 1
ATOM 792 C CA . LEU A 1 105 ? 3.92 -6.395 7.633 1 98.88 105 LEU A CA 1
ATOM 793 C C . LEU A 1 105 ? 3.477 -6.445 9.094 1 98.88 105 LEU A C 1
ATOM 795 O O . LEU A 1 105 ? 2.291 -6.289 9.391 1 98.88 105 LEU A O 1
ATOM 799 N N . GLN A 1 106 ? 4.391 -6.637 9.953 1 98.56 106 GLN A N 1
ATOM 800 C CA . GLN A 1 106 ? 4.09 -6.703 11.375 1 98.56 106 GLN A CA 1
ATOM 801 C C . GLN A 1 106 ? 4.281 -5.344 12.047 1 98.56 106 GLN A C 1
ATOM 803 O O . GLN A 1 106 ? 3.572 -5.008 12.992 1 98.56 106 GLN A O 1
ATOM 808 N N . ARG A 1 107 ? 5.27 -4.652 11.453 1 98.81 107 ARG A N 1
ATOM 809 C CA . ARG A 1 107 ? 5.574 -3.359 12.047 1 98.81 107 ARG A CA 1
ATOM 810 C C . ARG A 1 107 ? 6.137 -2.396 11.008 1 98.81 107 ARG A C 1
ATOM 812 O O . ARG A 1 107 ? 6.949 -2.787 10.164 1 98.81 107 ARG A O 1
ATOM 819 N N . ILE A 1 108 ? 5.738 -1.144 11.047 1 98.94 108 ILE A N 1
ATOM 820 C CA . ILE A 1 108 ? 6.324 0.004 10.359 1 98.94 108 ILE A CA 1
ATOM 821 C C . ILE A 1 108 ? 6.68 1.084 11.383 1 98.94 108 ILE A C 1
ATOM 823 O O . ILE A 1 108 ? 5.844 1.473 12.203 1 98.94 108 ILE A O 1
ATOM 827 N N . TRP A 1 109 ? 7.906 1.506 11.336 1 98.94 109 TRP A N 1
ATOM 828 C CA . TRP A 1 109 ? 8.336 2.488 12.328 1 98.94 109 TRP A CA 1
ATOM 829 C C . TRP A 1 109 ? 9.359 3.449 11.734 1 98.94 109 TRP A C 1
ATOM 831 O O . TRP A 1 109 ? 9.891 3.209 10.648 1 98.94 109 TRP A O 1
ATOM 841 N N . GLY A 1 110 ? 9.562 4.531 12.453 1 98.75 110 GLY A N 1
ATOM 842 C CA . GLY A 1 110 ? 10.555 5.5 12.016 1 98.75 110 GLY A CA 1
ATOM 843 C C . GLY A 1 110 ? 10.266 6.906 12.516 1 98.75 110 GLY A C 1
ATOM 844 O O . GLY A 1 110 ? 9.609 7.086 13.539 1 98.75 110 GLY A O 1
ATOM 845 N N . ILE A 1 111 ? 10.852 7.871 11.797 1 98.69 111 ILE A N 1
ATOM 846 C CA . ILE A 1 111 ? 10.75 9.258 12.234 1 98.69 111 ILE A CA 1
ATOM 847 C C . ILE A 1 111 ? 10.555 1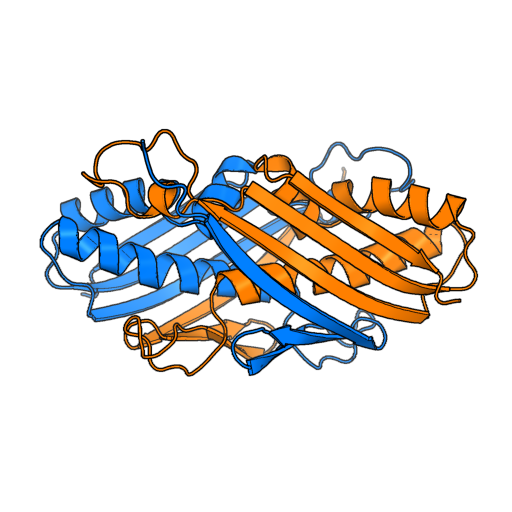0.172 11.023 1 98.69 111 ILE A C 1
ATOM 849 O O . ILE A 1 111 ? 11.125 9.922 9.953 1 98.69 111 ILE A O 1
ATOM 853 N N . VAL A 1 112 ? 9.781 11.125 11.258 1 98.62 112 VAL A N 1
ATOM 854 C CA . VAL A 1 112 ? 9.625 12.227 10.312 1 98.62 112 VAL A CA 1
ATOM 855 C C . VAL A 1 112 ? 10.125 13.523 10.938 1 98.62 112 VAL A C 1
ATOM 857 O O . VAL A 1 112 ? 9.633 13.945 11.984 1 98.62 112 VAL A O 1
ATOM 860 N N . TYR A 1 113 ? 11.055 14.125 10.289 1 98.38 113 TYR A N 1
ATOM 861 C CA . TYR A 1 113 ? 11.469 15.469 10.672 1 98.38 113 TYR A CA 1
ATOM 862 C C . TYR A 1 113 ? 10.758 16.516 9.828 1 98.38 113 TYR A C 1
ATOM 864 O O . TYR A 1 113 ? 10.766 16.438 8.594 1 98.38 113 TYR A O 1
ATOM 872 N N . VAL A 1 114 ? 10.219 17.547 10.539 1 98.5 114 VAL A N 1
ATOM 873 C CA . VAL A 1 114 ? 9.367 18.469 9.797 1 98.5 114 VAL A CA 1
ATOM 874 C C . VAL A 1 114 ? 9.797 19.906 10.086 1 98.5 114 VAL A C 1
ATOM 876 O O . VAL A 1 114 ? 10.148 20.234 11.219 1 98.5 114 VAL A O 1
ATOM 879 N N . ASP A 1 115 ? 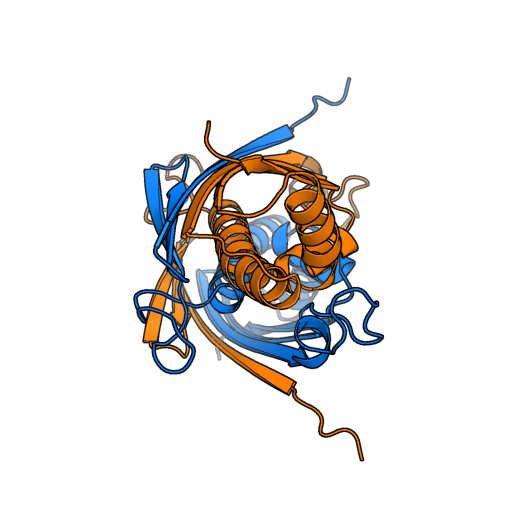9.914 20.672 9.039 1 98.12 115 ASP A N 1
ATOM 880 C CA . ASP A 1 115 ? 9.922 22.125 9.148 1 98.12 115 ASP A CA 1
ATOM 881 C C . ASP A 1 115 ? 8.5 22.672 9.289 1 98.12 115 ASP A C 1
ATOM 883 O O . ASP A 1 115 ? 7.695 22.578 8.359 1 98.12 115 ASP A O 1
ATOM 887 N N . THR A 1 116 ? 8.18 23.25 10.438 1 98.12 116 THR A N 1
ATOM 888 C CA . THR A 1 116 ? 6.809 23.625 10.758 1 98.12 116 THR A CA 1
ATOM 889 C C . THR A 1 116 ? 6.777 24.75 11.797 1 98.12 116 THR A C 1
ATOM 891 O O . THR A 1 116 ? 7.75 24.953 12.523 1 98.12 116 THR A O 1
ATOM 894 N N . ASP A 1 117 ? 5.711 25.5 11.828 1 97.81 117 ASP A N 1
ATOM 895 C CA . ASP A 1 117 ? 5.477 26.5 12.867 1 97.81 117 ASP A CA 1
ATOM 896 C C . ASP A 1 117 ? 4.598 25.953 13.984 1 97.81 117 ASP A C 1
ATOM 898 O O . ASP A 1 117 ? 4.223 26.672 14.906 1 97.81 117 ASP A O 1
ATOM 902 N N . GLY A 1 118 ? 4.273 24.641 13.875 1 97.31 118 GLY A N 1
ATOM 903 C CA . GLY A 1 118 ? 3.453 24 14.883 1 97.31 118 GLY A CA 1
ATOM 904 C C . GLY A 1 118 ? 4.227 23.641 16.141 1 97.31 118 GLY A C 1
ATOM 905 O O . GLY A 1 118 ? 5.434 23.391 16.094 1 97.31 118 GLY A O 1
ATOM 906 N N . SER A 1 119 ? 3.492 23.469 17.25 1 96.88 119 SER A N 1
ATOM 907 C CA . SER A 1 119 ? 4.07 23 18.516 1 96.88 119 SER A CA 1
ATOM 908 C C . SER A 1 119 ? 4.184 21.484 18.531 1 96.88 119 SER A C 1
ATOM 910 O O . SER A 1 119 ? 3.584 20.797 17.703 1 96.88 119 SER A O 1
ATOM 912 N N . ASP A 1 120 ? 4.984 21 19.531 1 96.38 120 ASP A N 1
ATOM 913 C CA . ASP A 1 120 ? 5.09 19.547 19.703 1 96.38 120 ASP A CA 1
ATOM 914 C C . ASP A 1 120 ? 3.725 18.922 20 1 96.38 120 ASP A C 1
ATOM 916 O O . ASP A 1 120 ? 3.43 17.828 19.531 1 96.38 120 ASP A O 1
ATOM 920 N N . GLN A 1 121 ? 2.943 19.656 20.734 1 96.88 121 GLN A N 1
ATOM 921 C CA . GLN A 1 121 ? 1.607 19.172 21.062 1 96.88 121 GLN A CA 1
ATOM 922 C C . GLN A 1 121 ? 0.729 19.078 19.828 1 96.88 121 GLN A C 1
ATOM 924 O O . GLN A 1 121 ? -0.015 18.109 19.656 1 96.88 121 GLN A O 1
ATOM 929 N N . GLN A 1 122 ? 0.824 20.078 19 1 97.06 122 GLN A N 1
ATOM 930 C CA . GLN A 1 122 ? 0.069 20.078 17.75 1 97.06 122 GLN A CA 1
ATOM 931 C C . GLN A 1 122 ? 0.497 18.938 16.844 1 97.06 122 GLN A C 1
ATOM 933 O O . GLN A 1 122 ? -0.344 18.281 16.234 1 97.06 122 GLN A O 1
ATOM 938 N N . LEU A 1 123 ? 1.804 18.703 16.797 1 97.81 123 LEU A N 1
ATOM 939 C CA . LEU A 1 123 ? 2.316 17.609 15.977 1 97.81 123 LEU A CA 1
ATOM 940 C C . LEU A 1 123 ? 1.819 16.266 16.5 1 97.81 123 LEU A C 1
ATOM 942 O O . LEU A 1 123 ? 1.469 15.383 15.719 1 97.81 123 LEU A O 1
ATOM 946 N N . GLN A 1 124 ? 1.788 16.109 17.781 1 97.19 124 GLN A N 1
ATOM 947 C CA . GLN A 1 124 ? 1.304 14.875 18.391 1 97.19 124 GLN A CA 1
ATOM 948 C C . GLN A 1 124 ? -0.177 14.656 18.094 1 97.19 124 GLN A C 1
ATOM 950 O O . GLN A 1 124 ? -0.589 13.555 17.734 1 97.19 124 GLN A O 1
ATOM 955 N N . GLN A 1 125 ? -0.925 15.695 18.266 1 97.69 125 GLN A N 1
ATOM 956 C CA . GLN A 1 125 ? -2.35 15.609 17.969 1 97.69 125 GLN A CA 1
ATOM 957 C C . GLN A 1 125 ? -2.584 15.266 16.5 1 97.69 125 GLN A C 1
ATOM 959 O O . GLN A 1 125 ? -3.408 14.406 16.188 1 97.69 125 GLN A O 1
ATOM 964 N N . MET A 1 126 ? -1.891 15.938 15.609 1 98.38 126 MET A N 1
ATOM 965 C CA . MET A 1 126 ? -1.984 15.672 14.18 1 98.38 126 MET A CA 1
ATOM 966 C C . MET A 1 126 ? -1.688 14.203 13.875 1 98.38 126 MET A C 1
ATOM 968 O O . MET A 1 126 ? -2.406 13.57 13.102 1 98.38 126 MET A O 1
ATOM 972 N N . ASN A 1 127 ? -0.64 13.688 14.508 1 98.19 127 ASN A N 1
ATOM 973 C CA . ASN A 1 127 ? -0.225 12.312 14.266 1 98.19 127 ASN A CA 1
ATOM 974 C C . ASN A 1 127 ? -1.312 11.32 14.672 1 98.19 127 ASN A C 1
ATOM 976 O O . ASN A 1 127 ? -1.534 10.32 13.992 1 98.19 127 ASN A O 1
ATOM 980 N N . GLU A 1 128 ? -1.99 11.578 15.758 1 97.38 128 GLU A N 1
ATOM 981 C CA . GLU A 1 128 ? -3.072 10.711 16.219 1 97.38 128 GLU A CA 1
ATOM 982 C C . GLU A 1 128 ? -4.242 10.719 15.242 1 97.38 128 GLU A C 1
ATOM 984 O O . GLU A 1 128 ? -4.836 9.68 14.969 1 97.38 128 GLU A O 1
ATOM 989 N N . ILE A 1 129 ? -4.559 11.875 14.758 1 98.44 129 ILE A N 1
ATOM 990 C CA . ILE A 1 129 ? -5.637 12.023 13.781 1 98.44 129 ILE A CA 1
ATOM 991 C C . ILE A 1 129 ? -5.238 11.359 12.469 1 98.44 129 ILE A C 1
ATOM 993 O O . ILE A 1 129 ? -6.059 10.711 11.82 1 98.44 129 ILE A O 1
ATOM 997 N N . LEU A 1 130 ? -3.957 11.492 12.109 1 98.56 130 LEU A N 1
ATOM 998 C CA . LEU A 1 130 ? -3.393 11.023 10.844 1 98.56 130 LEU A CA 1
ATOM 999 C C . LEU A 1 130 ? -3.609 9.523 10.672 1 98.56 130 LEU A C 1
ATOM 1001 O O . LEU A 1 130 ? -3.998 9.07 9.602 1 98.56 130 LEU A O 1
ATOM 1005 N N . LYS A 1 131 ? -3.504 8.727 11.719 1 97.31 131 LYS A N 1
ATOM 1006 C CA . LYS A 1 131 ? -3.65 7.277 11.672 1 97.31 131 LYS A CA 1
ATOM 1007 C C . LYS A 1 131 ? -5.086 6.879 11.344 1 97.31 131 LYS A C 1
ATOM 1009 O O . LYS A 1 131 ? -5.336 5.773 10.859 1 97.31 131 LYS A O 1
ATOM 1014 N N . LYS A 1 132 ? -6 7.816 11.578 1 97.69 132 LYS A N 1
ATOM 1015 C CA . LYS A 1 132 ? -7.414 7.531 11.359 1 97.69 132 LYS A CA 1
ATOM 1016 C C . LYS A 1 132 ? -7.887 8.102 10.023 1 97.69 132 LYS A C 1
ATOM 1018 O O . LYS A 1 132 ? -8.789 7.539 9.391 1 97.69 132 LYS A O 1
ATOM 1023 N N . ARG A 1 133 ? -7.246 9.148 9.594 1 98.5 133 ARG A N 1
ATOM 1024 C CA . ARG A 1 133 ? -7.805 9.906 8.477 1 98.5 133 ARG A CA 1
ATOM 1025 C C . ARG A 1 133 ? -7.02 9.648 7.195 1 98.5 133 ARG A C 1
ATOM 1027 O O . ARG A 1 133 ? -7.496 9.953 6.098 1 98.5 133 ARG A O 1
ATOM 1034 N N . CYS A 1 134 ? -5.824 9.242 7.293 1 98.69 134 CYS A N 1
ATOM 1035 C CA . CYS A 1 134 ? -5.043 8.859 6.125 1 98.69 134 CYS A CA 1
ATOM 1036 C C . CYS A 1 134 ? -5.461 7.492 5.609 1 98.69 134 CYS A C 1
ATOM 1038 O O . CYS A 1 134 ? -5.32 6.488 6.309 1 98.69 134 CYS A O 1
ATOM 1040 N N . PRO A 1 135 ? -5.91 7.402 4.363 1 98.81 135 PRO A N 1
ATOM 1041 C CA . PRO A 1 135 ? -6.422 6.137 3.834 1 98.81 135 PRO A CA 1
ATOM 1042 C C . PRO A 1 135 ? -5.426 4.988 3.984 1 98.81 135 PRO A C 1
ATOM 1044 O O . PRO A 1 135 ? -5.777 3.922 4.496 1 98.81 135 PRO A O 1
ATOM 1047 N N . VAL A 1 136 ? -4.199 5.176 3.584 1 98.94 136 VAL A N 1
ATOM 1048 C CA . VAL A 1 136 ? -3.207 4.105 3.598 1 98.94 136 VAL A CA 1
ATOM 1049 C C . VAL A 1 136 ? -2.832 3.764 5.039 1 98.94 136 VAL A C 1
ATOM 1051 O O . VAL A 1 136 ? -2.768 2.59 5.41 1 98.94 136 VAL A O 1
ATOM 1054 N N . ALA A 1 137 ? -2.637 4.77 5.891 1 98.94 137 ALA A N 1
ATOM 1055 C CA . ALA A 1 137 ? -2.32 4.523 7.297 1 98.94 137 ALA A CA 1
ATOM 1056 C C . ALA A 1 137 ? -3.451 3.77 7.988 1 98.94 137 ALA A C 1
ATOM 1058 O O . ALA A 1 137 ? -3.205 2.838 8.758 1 98.94 137 ALA A O 1
ATOM 1059 N N . ARG A 1 138 ? -4.68 4.199 7.707 1 98.81 138 ARG A N 1
ATOM 1060 C CA . ARG A 1 138 ? -5.832 3.561 8.328 1 98.81 138 ARG A CA 1
ATOM 1061 C C . ARG A 1 138 ? -5.887 2.076 7.984 1 98.81 138 ARG A C 1
ATOM 1063 O O . ARG A 1 138 ? -6.105 1.237 8.859 1 98.81 138 ARG A O 1
ATOM 1070 N N . MET A 1 139 ? -5.668 1.773 6.715 1 98.94 139 MET A N 1
ATOM 1071 C CA . MET A 1 139 ? -5.684 0.376 6.293 1 98.94 139 MET A CA 1
ATOM 1072 C C . MET A 1 139 ? -4.574 -0.414 6.973 1 98.94 139 MET A C 1
ATOM 1074 O O . MET A 1 139 ? -4.777 -1.562 7.375 1 98.94 139 MET A O 1
ATOM 1078 N N . ILE A 1 140 ? -3.408 0.194 7.117 1 98.94 140 ILE A N 1
ATOM 1079 C CA . ILE A 1 140 ? -2.27 -0.46 7.754 1 98.94 140 ILE A CA 1
ATOM 1080 C C . ILE A 1 140 ? -2.59 -0.736 9.219 1 98.94 140 ILE A C 1
ATOM 1082 O O . ILE A 1 140 ? -2.416 -1.859 9.703 1 98.94 140 ILE A O 1
ATOM 1086 N N . VAL A 1 141 ? -3.137 0.197 9.891 1 98.75 141 VAL A N 1
ATOM 1087 C CA . VAL A 1 141 ? -3.479 0.04 11.305 1 98.75 141 VAL A CA 1
ATOM 1088 C C . VAL A 1 141 ? -4.57 -1.019 11.453 1 98.75 141 VAL A C 1
ATOM 1090 O O . VAL A 1 141 ? -4.461 -1.912 12.297 1 98.75 141 VAL A O 1
ATOM 1093 N N . ASP A 1 142 ? -5.59 -0.975 10.641 1 98.69 142 ASP A N 1
ATOM 1094 C CA . ASP A 1 142 ? -6.715 -1.901 10.727 1 98.69 142 ASP A CA 1
ATOM 1095 C C . ASP A 1 142 ? -6.281 -3.326 10.383 1 98.69 142 ASP A C 1
ATOM 1097 O O . ASP A 1 142 ? -6.941 -4.289 10.773 1 98.69 142 ASP A O 1
ATOM 1101 N N . SER A 1 143 ? -5.188 -3.467 9.641 1 98.81 143 SER A N 1
ATOM 1102 C CA . SER A 1 143 ? -4.68 -4.789 9.289 1 98.81 143 SER A CA 1
ATOM 1103 C C . SER A 1 143 ? -4.027 -5.469 10.484 1 98.81 143 SER A C 1
ATOM 1105 O O . SER A 1 143 ? -3.744 -6.668 10.445 1 98.81 143 SER A O 1
ATOM 1107 N N . GLY A 1 144 ? -3.738 -4.695 11.523 1 98.56 144 GLY A N 1
ATOM 1108 C CA . GLY A 1 144 ? -3.047 -5.227 12.688 1 98.56 144 GLY A CA 1
ATOM 1109 C C . GLY A 1 144 ? -1.566 -4.898 12.703 1 98.56 144 GLY A C 1
ATOM 1110 O O . GLY A 1 144 ? -0.866 -5.215 13.672 1 98.56 144 GLY A O 1
ATOM 1111 N N . CYS A 1 145 ? -1.049 -4.316 11.664 1 98.81 145 CYS A N 1
ATOM 1112 C CA . CYS A 1 145 ? 0.342 -3.881 11.617 1 98.81 145 CYS A CA 1
ATOM 1113 C C . CYS A 1 145 ? 0.58 -2.721 12.578 1 98.81 145 CYS A C 1
ATOM 1115 O O . CYS A 1 145 ? -0.169 -1.741 12.57 1 98.81 145 CYS A O 1
ATOM 1117 N N . LYS A 1 146 ? 1.597 -2.824 13.398 1 98.75 146 LYS A N 1
ATOM 1118 C CA . LYS A 1 146 ? 1.947 -1.72 14.289 1 98.75 146 LYS A CA 1
ATOM 1119 C C . LYS A 1 146 ? 2.555 -0.558 13.508 1 98.75 146 LYS A C 1
ATOM 1121 O O . LYS A 1 146 ? 3.576 -0.721 12.836 1 98.75 146 LYS A O 1
ATOM 1126 N N . LEU A 1 147 ? 1.949 0.583 13.539 1 98.81 147 LEU A N 1
ATOM 1127 C CA . LEU A 1 147 ? 2.436 1.787 12.875 1 98.81 147 LEU A CA 1
ATOM 1128 C C . LEU A 1 147 ? 2.953 2.799 13.891 1 98.81 147 LEU A C 1
ATOM 1130 O O . LEU A 1 147 ? 2.166 3.439 14.586 1 98.81 147 LEU A O 1
ATOM 1134 N N . GLU A 1 148 ? 4.266 2.945 13.922 1 98.62 148 GLU A N 1
ATOM 1135 C CA . GLU A 1 148 ? 4.922 3.74 14.961 1 98.62 148 GLU A CA 1
ATOM 1136 C C . GLU A 1 148 ? 5.859 4.777 14.344 1 98.62 148 GLU A C 1
ATOM 1138 O O . GLU A 1 148 ? 7.07 4.723 14.555 1 98.62 148 GLU A O 1
ATOM 1143 N N . ILE A 1 149 ? 5.305 5.738 13.719 1 98.69 149 ILE A N 1
ATOM 1144 C CA . ILE A 1 149 ? 6.082 6.812 13.109 1 98.69 149 ILE A CA 1
ATOM 1145 C C . ILE A 1 149 ? 6.02 8.055 13.992 1 98.69 149 ILE A C 1
ATOM 1147 O O . ILE A 1 149 ? 4.93 8.547 14.305 1 98.69 149 ILE A O 1
ATOM 1151 N N . GLU A 1 150 ? 7.078 8.539 14.406 1 98 150 GLU A N 1
ATOM 1152 C CA . GLU A 1 150 ? 7.152 9.75 15.219 1 98 150 GLU A CA 1
ATOM 1153 C C . GLU A 1 150 ? 7.332 10.992 14.344 1 98 150 GLU A C 1
ATOM 1155 O O . GLU A 1 150 ? 8.102 10.969 13.383 1 98 150 GLU A O 1
ATOM 1160 N N . TRP A 1 151 ? 6.668 12.008 14.688 1 98.25 151 TRP A N 1
ATOM 1161 C CA . TRP A 1 151 ? 6.812 13.297 14.031 1 98.25 151 TRP A CA 1
ATOM 1162 C C . TRP A 1 151 ? 7.527 14.297 14.938 1 98.25 151 TRP A C 1
ATOM 1164 O O . TRP A 1 151 ? 7.086 14.555 16.062 1 98.25 151 TRP A O 1
ATOM 1174 N N . LYS A 1 152 ? 8.602 14.844 14.422 1 97 152 LYS A N 1
ATOM 1175 C CA . LYS A 1 152 ? 9.43 15.758 15.203 1 97 152 LYS A CA 1
ATOM 1176 C C . LYS A 1 152 ? 9.758 17.016 14.414 1 97 152 LYS A C 1
ATOM 1178 O O . LYS A 1 152 ? 10.016 16.953 13.211 1 97 152 LYS A O 1
ATOM 1183 N N . LYS A 1 153 ? 9.828 18.125 15.141 1 95.94 153 LYS A N 1
ATOM 1184 C CA . LYS A 1 153 ? 10.242 19.391 14.531 1 95.94 153 LYS A CA 1
ATOM 1185 C C . LYS A 1 153 ? 11.734 19.391 14.227 1 95.94 153 LYS A C 1
ATOM 1187 O O . LYS A 1 153 ? 12.539 18.922 15.031 1 95.94 153 LYS A O 1
ATOM 1192 N N . LEU A 1 154 ? 12.078 19.938 13.023 1 87.62 154 LEU A N 1
ATOM 1193 C CA . LEU A 1 154 ? 13.477 20.094 12.656 1 87.62 154 LEU A CA 1
ATOM 1194 C C . LEU A 1 154 ? 14.18 21.094 13.562 1 87.62 154 LEU A C 1
ATOM 1196 O O . LEU A 1 154 ? 13.641 22.172 13.836 1 87.62 154 LEU A O 1
ATOM 1200 N N . GLU A 1 155 ? 15.242 20.75 14.453 1 70.44 155 GLU A N 1
ATOM 1201 C CA . GLU A 1 155 ? 16.016 21.688 15.273 1 70.44 155 GLU A CA 1
ATOM 1202 C C . GLU A 1 155 ? 16.828 22.641 14.414 1 70.44 155 GLU A C 1
ATOM 1204 O O . GLU A 1 155 ? 17.219 22.312 13.297 1 70.44 155 GLU A O 1
ATOM 1209 N N . MET B 1 1 ? 14.422 -24.859 16.969 1 32.69 1 MET B N 1
ATOM 1210 C CA . MET B 1 1 ? 14.477 -23.469 17.406 1 32.69 1 MET B CA 1
ATOM 1211 C C . MET B 1 1 ? 14.086 -22.531 16.281 1 32.69 1 MET B C 1
ATOM 1213 O O . MET B 1 1 ? 14.828 -22.375 15.305 1 32.69 1 MET B O 1
ATOM 1217 N N . GLN B 1 2 ? 12.789 -22.312 15.75 1 45.59 2 GLN B N 1
ATOM 1218 C CA . GLN B 1 2 ? 12.266 -21.922 14.445 1 45.59 2 GLN B CA 1
ATOM 1219 C C . GLN B 1 2 ? 12.828 -20.562 14.023 1 45.59 2 GLN B C 1
ATOM 1221 O O . GLN B 1 2 ? 12.727 -19.578 14.766 1 45.59 2 GLN B O 1
ATOM 1226 N N . GLU B 1 3 ? 13.922 -20.422 13.43 1 53.84 3 GLU B N 1
ATOM 1227 C CA . GLU B 1 3 ? 14.742 -19.281 13.039 1 53.84 3 GLU B CA 1
ATOM 1228 C C . GLU B 1 3 ? 13.883 -18.156 12.484 1 53.84 3 GLU B C 1
ATOM 1230 O O . GLU B 1 3 ? 13.016 -18.375 11.641 1 53.84 3 GLU B O 1
ATOM 1235 N N . ASN B 1 4 ? 13.617 -17.094 13.25 1 61.44 4 ASN B N 1
ATOM 1236 C CA . ASN B 1 4 ? 12.922 -15.867 12.898 1 61.44 4 ASN B CA 1
ATOM 1237 C C . ASN B 1 4 ? 13.422 -15.305 11.562 1 61.44 4 ASN B C 1
ATOM 1239 O O . ASN B 1 4 ? 14.625 -15.125 11.375 1 61.44 4 ASN B O 1
ATOM 1243 N N . LYS B 1 5 ? 12.602 -15.57 10.477 1 87.31 5 LYS B N 1
ATOM 1244 C CA . LYS B 1 5 ? 12.953 -15.094 9.141 1 87.31 5 LYS B CA 1
ATOM 1245 C C . LYS B 1 5 ? 12.375 -13.711 8.883 1 87.31 5 LYS B C 1
ATOM 1247 O O . LYS B 1 5 ? 11.672 -13.5 7.891 1 87.31 5 LYS B O 1
ATOM 1252 N N . LEU B 1 6 ? 12.773 -12.789 9.82 1 92.94 6 LEU B N 1
ATOM 1253 C CA . LEU B 1 6 ? 12.281 -11.422 9.703 1 92.94 6 LEU B CA 1
ATOM 1254 C C . LEU B 1 6 ? 12.992 -10.688 8.57 1 92.94 6 LEU B C 1
ATOM 1256 O O . LEU B 1 6 ? 14.219 -10.648 8.523 1 92.94 6 LEU B O 1
ATOM 1260 N N . ARG B 1 7 ? 12.234 -10.258 7.613 1 96.19 7 ARG B N 1
ATOM 1261 C CA . ARG B 1 7 ? 12.719 -9.383 6.543 1 96.19 7 ARG B CA 1
ATOM 1262 C C . ARG B 1 7 ? 12.461 -7.918 6.875 1 96.19 7 ARG B C 1
ATOM 1264 O O . ARG B 1 7 ? 11.375 -7.562 7.34 1 96.19 7 ARG B O 1
ATOM 1271 N N . GLN B 1 8 ? 13.539 -7.07 6.625 1 97.75 8 GLN B N 1
ATOM 1272 C CA . GLN B 1 8 ? 13.414 -5.648 6.926 1 97.75 8 GLN B CA 1
ATOM 1273 C C . GLN B 1 8 ? 13.492 -4.809 5.652 1 97.75 8 GLN B C 1
ATOM 1275 O O . GLN B 1 8 ? 14.102 -5.223 4.668 1 97.75 8 GLN B O 1
ATOM 1280 N N . TYR B 1 9 ? 12.891 -3.678 5.703 1 98.38 9 TYR B N 1
ATOM 1281 C CA . T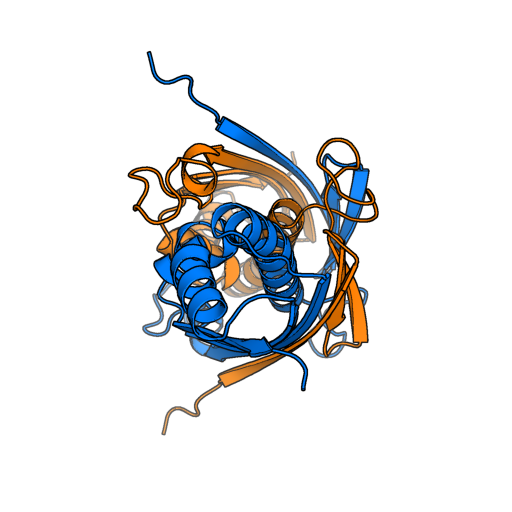YR B 1 9 ? 12.859 -2.693 4.625 1 98.38 9 TYR B CA 1
ATOM 1282 C C . TYR B 1 9 ? 13.156 -1.296 5.156 1 98.38 9 TYR B C 1
ATOM 1284 O O . TYR B 1 9 ? 12.898 -1.001 6.328 1 98.38 9 TYR B O 1
ATOM 1292 N N . GLN B 1 10 ? 13.672 -0.513 4.246 1 98.69 10 GLN B N 1
ATOM 1293 C CA . GLN B 1 10 ? 13.945 0.869 4.629 1 98.69 10 GLN B CA 1
ATOM 1294 C C . GLN B 1 10 ? 13.773 1.811 3.441 1 98.69 10 GLN B C 1
ATOM 1296 O O . GLN B 1 10 ? 14.18 1.489 2.322 1 98.69 10 GLN B O 1
ATOM 1301 N N . ILE B 1 11 ? 13.141 2.949 3.721 1 98.94 11 ILE B N 1
ATOM 1302 C CA . ILE B 1 11 ? 13.055 3.996 2.707 1 98.94 11 ILE B CA 1
ATOM 1303 C C . ILE B 1 11 ? 13.328 5.355 3.344 1 98.94 11 ILE B C 1
ATOM 1305 O O . ILE B 1 11 ? 13.18 5.523 4.555 1 98.94 11 ILE B O 1
ATOM 1309 N N . GLN B 1 12 ? 13.781 6.258 2.523 1 98.94 12 GLN B N 1
ATOM 1310 C CA . GLN B 1 12 ? 13.945 7.66 2.889 1 98.94 12 GLN B CA 1
ATOM 1311 C C . GLN B 1 12 ? 13.234 8.578 1.902 1 98.94 12 GLN B C 1
ATOM 1313 O O . GLN B 1 12 ? 13.312 8.375 0.688 1 98.94 12 GLN B O 1
ATOM 1318 N N . SER B 1 13 ? 12.547 9.539 2.443 1 98.88 13 SER B N 1
ATOM 1319 C CA . SER B 1 13 ? 11.758 10.391 1.558 1 98.88 13 SER B CA 1
ATOM 1320 C C . SER B 1 13 ? 11.93 11.859 1.904 1 98.88 13 SER B C 1
ATOM 1322 O O . SER B 1 13 ? 12.172 12.211 3.062 1 98.88 13 SER B O 1
ATOM 1324 N N . GLU B 1 14 ? 11.797 12.648 0.908 1 98.69 14 GLU B N 1
ATOM 1325 C CA . GLU B 1 14 ? 11.742 14.102 1.036 1 98.69 14 GLU B CA 1
ATOM 1326 C C . GLU B 1 14 ? 10.5 14.664 0.342 1 98.69 14 GLU B C 1
ATOM 1328 O O . GLU B 1 14 ? 10.062 14.133 -0.683 1 98.69 14 GLU B O 1
ATOM 1333 N N . THR B 1 15 ? 10.031 15.758 0.885 1 98.44 15 THR B N 1
ATOM 1334 C CA . THR B 1 15 ? 8.766 16.25 0.355 1 98.44 15 THR B CA 1
ATOM 1335 C C . THR B 1 15 ? 8.945 17.641 -0.254 1 98.44 15 THR B C 1
ATOM 1337 O O . THR B 1 15 ? 9.812 18.406 0.168 1 98.44 15 THR B O 1
ATOM 1340 N N . ASP B 1 16 ? 8.227 17.953 -1.236 1 97 16 ASP B N 1
ATOM 1341 C CA . ASP B 1 16 ? 7.965 19.266 -1.827 1 97 16 ASP B CA 1
ATOM 1342 C C . ASP B 1 16 ? 6.469 19.469 -2.061 1 97 16 ASP B C 1
ATOM 1344 O O . ASP B 1 16 ? 5.926 19.031 -3.072 1 97 16 ASP B O 1
ATOM 1348 N N . ASN B 1 17 ? 5.891 20.219 -1.137 1 95.94 17 ASN B N 1
ATOM 1349 C CA . ASN B 1 17 ? 4.434 20.297 -1.105 1 95.94 17 ASN B CA 1
ATOM 1350 C C . ASN B 1 17 ? 3.805 18.906 -1.013 1 95.94 17 ASN B C 1
ATOM 1352 O O . ASN B 1 17 ? 4.113 18.141 -0.096 1 95.94 17 ASN B O 1
ATOM 1356 N N . PHE B 1 18 ? 2.953 18.562 -2.029 1 97.75 18 PHE B N 1
ATOM 1357 C CA . PHE B 1 18 ? 2.303 17.266 -1.97 1 97.75 18 PHE B CA 1
ATOM 1358 C C . PHE B 1 18 ? 3.174 16.188 -2.613 1 97.75 18 PHE B C 1
ATOM 1360 O O . PHE B 1 18 ? 2.906 15 -2.469 1 97.75 18 PHE B O 1
ATOM 1367 N N . SER B 1 19 ? 4.242 16.609 -3.248 1 98.5 19 SER B N 1
ATOM 1368 C CA . SER B 1 19 ? 5.137 15.664 -3.904 1 98.5 19 SER B CA 1
ATOM 1369 C C . SER B 1 19 ? 6.105 15.039 -2.908 1 98.5 19 SER B C 1
ATOM 1371 O O . SER B 1 19 ? 6.641 15.727 -2.037 1 98.5 19 SER B O 1
ATOM 1373 N N . VAL B 1 20 ? 6.293 13.773 -3.043 1 98.88 20 VAL B N 1
ATOM 1374 C CA . VAL B 1 20 ? 7.242 13.047 -2.205 1 98.88 20 VAL B CA 1
ATOM 1375 C C . VAL B 1 20 ? 8.188 12.234 -3.084 1 98.88 20 VAL B C 1
ATOM 1377 O O . VAL B 1 20 ? 7.742 11.484 -3.961 1 98.88 20 VAL B O 1
ATOM 1380 N N . LYS B 1 21 ? 9.391 12.398 -2.906 1 98.88 21 LYS B N 1
ATOM 1381 C CA . LYS B 1 21 ? 10.422 11.586 -3.541 1 98.88 21 LYS B CA 1
ATOM 1382 C C . LYS B 1 21 ? 11.031 10.594 -2.551 1 98.88 21 LYS B C 1
ATOM 1384 O O . LYS B 1 21 ? 11.602 11 -1.534 1 98.88 21 LYS B O 1
ATOM 1389 N N . THR B 1 22 ? 10.898 9.375 -2.844 1 98.94 22 THR B N 1
ATOM 1390 C CA . THR B 1 22 ? 11.344 8.312 -1.942 1 98.94 22 THR B CA 1
ATOM 1391 C C . THR B 1 22 ? 12.508 7.543 -2.549 1 98.94 22 THR B C 1
ATOM 1393 O O . THR B 1 22 ? 12.422 7.066 -3.684 1 98.94 22 THR B O 1
ATOM 1396 N N . LYS B 1 23 ? 13.539 7.438 -1.818 1 98.88 23 LYS B N 1
ATOM 1397 C CA . LYS B 1 23 ? 14.641 6.531 -2.145 1 98.88 23 LYS B CA 1
ATOM 1398 C C . LYS B 1 23 ? 14.461 5.184 -1.445 1 98.88 23 LYS B C 1
ATOM 1400 O O . LYS B 1 23 ? 14.312 5.129 -0.223 1 98.88 23 LYS B O 1
ATOM 1405 N N . THR B 1 24 ? 14.492 4.18 -2.225 1 98.75 24 THR B N 1
ATOM 1406 C CA . THR B 1 24 ? 14.344 2.842 -1.661 1 98.75 24 THR B CA 1
ATOM 1407 C C . THR B 1 24 ? 15.711 2.221 -1.379 1 98.75 24 THR B C 1
ATOM 1409 O O . THR B 1 24 ? 16.719 2.645 -1.945 1 98.75 24 THR B O 1
ATOM 1412 N N . GLU B 1 25 ? 15.758 1.245 -0.537 1 97.06 25 GLU B N 1
ATOM 1413 C CA . GLU B 1 25 ? 17 0.554 -0.219 1 97.06 25 GLU B CA 1
ATOM 1414 C C . GLU B 1 25 ? 17.562 -0.168 -1.442 1 97.06 25 GLU B C 1
ATOM 1416 O O . GLU B 1 25 ? 18.766 -0.354 -1.561 1 97.06 25 GLU B O 1
ATOM 1421 N N . SER B 1 26 ? 16.672 -0.549 -2.355 1 96.19 26 SER B N 1
ATOM 1422 C CA . SER B 1 26 ? 17.094 -1.259 -3.557 1 96.19 26 SER B CA 1
ATOM 1423 C C . SER B 1 26 ? 17.688 -0.299 -4.582 1 96.19 26 SER B C 1
ATOM 1425 O O . SER B 1 26 ? 18.141 -0.722 -5.652 1 96.19 26 SER B O 1
ATOM 1427 N N . GLY B 1 27 ? 17.609 1.013 -4.328 1 97.25 27 GLY B N 1
ATOM 1428 C CA . GLY B 1 27 ? 18.328 1.965 -5.152 1 97.25 27 GLY B CA 1
ATOM 1429 C C . GLY B 1 27 ? 17.453 2.705 -6.137 1 97.25 27 GLY B C 1
ATOM 1430 O O . GLY B 1 27 ? 17.938 3.391 -7.031 1 97.25 27 GLY B O 1
ATOM 1431 N N . PHE B 1 28 ? 16.156 2.637 -6.008 1 98.69 28 PHE B N 1
ATOM 1432 C CA . PHE B 1 28 ? 15.234 3.311 -6.914 1 98.69 28 PHE B CA 1
ATOM 1433 C C . PHE B 1 28 ? 14.664 4.566 -6.27 1 98.69 28 PHE B C 1
ATOM 1435 O O . PHE B 1 28 ? 14.711 4.719 -5.047 1 98.69 28 PHE B O 1
ATOM 1442 N N . THR B 1 29 ? 14.195 5.414 -7.109 1 98.75 29 THR B N 1
ATOM 1443 C CA . THR B 1 29 ? 13.461 6.598 -6.668 1 98.75 29 THR B CA 1
ATOM 1444 C C . THR B 1 29 ? 11.992 6.504 -7.074 1 98.75 29 THR B C 1
ATOM 1446 O O . THR B 1 29 ? 11.68 6.281 -8.25 1 98.75 29 THR B O 1
ATOM 1449 N N . VAL B 1 30 ? 11.117 6.602 -6.141 1 98.81 30 VAL B N 1
ATOM 1450 C CA . VAL B 1 30 ? 9.68 6.602 -6.371 1 98.81 30 VAL B CA 1
ATOM 1451 C C . VAL B 1 30 ? 9.109 7.988 -6.094 1 98.81 30 VAL B C 1
ATOM 1453 O O . VAL B 1 30 ? 9.359 8.57 -5.035 1 98.81 30 VAL B O 1
ATOM 1456 N N . VAL B 1 31 ? 8.375 8.477 -7.055 1 98.75 31 VAL B N 1
ATOM 1457 C CA . VAL B 1 31 ? 7.707 9.758 -6.855 1 98.75 31 VAL B CA 1
ATOM 1458 C C . VAL B 1 31 ? 6.207 9.547 -6.688 1 98.75 31 VAL B C 1
ATOM 1460 O O . VAL B 1 31 ? 5.602 8.75 -7.41 1 98.75 31 VAL B O 1
ATOM 1463 N N . THR B 1 32 ? 5.656 10.172 -5.766 1 98.81 32 THR B N 1
ATOM 1464 C CA . THR B 1 32 ? 4.211 10.234 -5.582 1 98.81 32 THR B CA 1
ATOM 1465 C C . THR B 1 32 ? 3.746 11.68 -5.422 1 98.81 32 THR B C 1
ATOM 1467 O O . THR B 1 32 ? 4.469 12.508 -4.867 1 98.81 32 THR B O 1
ATOM 1470 N N . ASP B 1 33 ? 2.559 11.961 -5.984 1 98.69 33 ASP B N 1
ATOM 1471 C CA . ASP B 1 33 ? 2.064 13.336 -5.98 1 98.69 33 ASP B CA 1
ATOM 1472 C C . ASP B 1 33 ? 0.561 13.375 -6.242 1 98.69 33 ASP B C 1
ATOM 1474 O O . ASP B 1 33 ? -0.074 12.336 -6.418 1 98.69 33 ASP B O 1
ATOM 1478 N N . MET B 1 34 ? 0.044 14.562 -6.18 1 98 34 MET B N 1
ATOM 1479 C CA . MET B 1 34 ? -1.34 14.812 -6.574 1 98 34 MET B CA 1
ATOM 1480 C C . MET B 1 34 ? -1.4 15.68 -7.828 1 98 34 MET B C 1
ATOM 1482 O O . MET B 1 34 ? -0.415 16.312 -8.195 1 98 34 MET B O 1
ATOM 1486 N N . ALA B 1 35 ? -2.529 15.648 -8.461 1 97 35 ALA B N 1
ATOM 1487 C CA . ALA B 1 35 ? -2.75 16.484 -9.641 1 97 35 ALA B CA 1
ATOM 1488 C C . ALA B 1 35 ? -2.68 17.969 -9.273 1 97 35 ALA B C 1
ATOM 1490 O O . ALA B 1 35 ? -2.967 18.344 -8.141 1 97 35 ALA B O 1
ATOM 1491 N N . LYS B 1 36 ? -2.377 18.797 -10.219 1 96.38 36 LYS B N 1
ATOM 1492 C CA . LYS B 1 36 ? -2.275 20.234 -9.992 1 96.38 36 LYS B CA 1
ATOM 1493 C C . LYS B 1 36 ? -3.607 20.812 -9.523 1 96.38 36 LYS B C 1
ATOM 1495 O O . LYS B 1 36 ? -3.641 21.719 -8.695 1 96.38 36 LYS B O 1
ATOM 1500 N N . LYS B 1 37 ? -4.68 20.281 -10.008 1 94.94 37 LYS B N 1
ATOM 1501 C CA . LYS B 1 37 ? -6.02 20.781 -9.727 1 94.94 37 LYS B CA 1
ATOM 1502 C C . LYS B 1 37 ? -6.352 20.672 -8.242 1 94.94 37 LYS B C 1
ATOM 1504 O O . LYS B 1 37 ? -7.215 21.391 -7.738 1 94.94 37 LYS B O 1
ATOM 1509 N N . VAL B 1 38 ? -5.625 19.797 -7.57 1 93.44 38 VAL B N 1
ATOM 1510 C CA . VAL B 1 38 ? -5.934 19.609 -6.152 1 93.44 38 VAL B CA 1
ATOM 1511 C C . VAL B 1 38 ? -4.734 20.031 -5.305 1 93.44 38 VAL B C 1
ATOM 1513 O O . VAL B 1 38 ? -4.586 19.578 -4.168 1 93.44 38 VAL B O 1
ATOM 1516 N N . GLY B 1 39 ? -3.729 20.734 -5.926 1 94.25 39 GLY B N 1
ATOM 1517 C CA . GLY B 1 39 ? -2.68 21.344 -5.133 1 94.25 39 GLY B CA 1
ATOM 1518 C C . GLY B 1 39 ? -1.333 20.672 -5.285 1 94.25 39 GLY B C 1
ATOM 1519 O O . GLY B 1 39 ? -0.34 21.109 -4.703 1 94.25 39 GLY B O 1
ATOM 1520 N N . GLY B 1 40 ? -1.227 19.594 -6.055 1 96.56 40 GLY B N 1
ATOM 1521 C CA . GLY B 1 40 ? 0.048 18.938 -6.301 1 96.56 40 GLY B CA 1
ATOM 1522 C C . GLY B 1 40 ? 0.829 19.562 -7.445 1 96.56 40 GLY B C 1
ATOM 1523 O O . GLY B 1 40 ? 0.457 20.609 -7.953 1 96.56 40 GLY B O 1
ATOM 1524 N N . ASN B 1 41 ? 1.949 18.953 -7.727 1 97.12 41 ASN B N 1
ATOM 1525 C CA . ASN B 1 41 ? 2.781 19.344 -8.859 1 97.12 41 ASN B CA 1
ATOM 1526 C C . ASN B 1 41 ? 2.473 18.516 -10.094 1 97.12 41 ASN B C 1
ATOM 1528 O O . ASN B 1 41 ? 2.984 18.781 -11.18 1 97.12 41 ASN B O 1
ATOM 1532 N N . GLY B 1 42 ? 1.675 17.469 -9.914 1 97.44 42 GLY B N 1
ATOM 1533 C CA . GLY B 1 42 ? 1.396 16.547 -11.016 1 97.44 42 GLY B CA 1
ATOM 1534 C C . GLY B 1 42 ? 2.613 15.766 -11.461 1 97.44 42 GLY B C 1
ATOM 1535 O O . GLY B 1 42 ? 2.771 15.484 -12.648 1 97.44 42 GLY B O 1
ATOM 1536 N N . SER B 1 43 ? 3.484 15.414 -10.562 1 98.06 43 SER B N 1
ATOM 1537 C CA . SER B 1 43 ? 4.793 14.883 -10.93 1 98.06 43 SER B CA 1
ATOM 1538 C C . SER B 1 43 ? 4.844 13.367 -10.758 1 98.06 43 SER B C 1
ATOM 1540 O O . SER B 1 43 ? 5.863 12.742 -11.047 1 98.06 43 SER B O 1
ATOM 1542 N N . GLY B 1 44 ? 3.766 12.766 -10.289 1 98.44 44 GLY B N 1
ATOM 1543 C CA . GLY B 1 44 ? 3.736 11.32 -10.078 1 98.44 44 GLY B CA 1
ATOM 1544 C C . GLY B 1 44 ? 2.35 10.797 -9.766 1 98.44 44 GLY B C 1
ATOM 1545 O O . GLY B 1 44 ? 1.399 11.57 -9.633 1 98.44 44 GLY B O 1
ATOM 1546 N N . PRO B 1 45 ? 2.213 9.5 -9.688 1 98.75 45 PRO B N 1
ATOM 1547 C CA . PRO B 1 45 ? 0.93 8.898 -9.32 1 98.75 45 PRO B CA 1
ATOM 1548 C C . PRO B 1 45 ? 0.504 9.25 -7.895 1 98.75 45 PRO B C 1
ATOM 1550 O O . PRO B 1 45 ? 1.341 9.625 -7.07 1 98.75 45 PRO B O 1
ATOM 1553 N N . SER B 1 46 ? -0.762 9.164 -7.637 1 98.62 46 SER B N 1
ATOM 1554 C CA . SER B 1 46 ? -1.259 9.375 -6.285 1 98.62 46 SER B CA 1
ATOM 1555 C C . SER B 1 46 ? -0.856 8.234 -5.359 1 98.62 46 SER B C 1
ATOM 1557 O O . SER B 1 46 ? -0.513 7.145 -5.82 1 98.62 46 SER B O 1
ATOM 1559 N N . PRO B 1 47 ? -0.934 8.469 -4.078 1 98.81 47 PRO B N 1
ATOM 1560 C CA . PRO B 1 47 ? -0.598 7.406 -3.127 1 98.81 47 PRO B CA 1
ATOM 1561 C C . PRO B 1 47 ? -1.463 6.16 -3.305 1 98.81 47 PRO B C 1
ATOM 1563 O O . PRO B 1 47 ? -0.967 5.039 -3.178 1 98.81 47 PRO B O 1
ATOM 1566 N N . ILE B 1 48 ? -2.74 6.289 -3.623 1 98.88 48 ILE B N 1
ATOM 1567 C CA . ILE B 1 48 ? -3.627 5.145 -3.791 1 98.88 48 ILE B CA 1
ATOM 1568 C C . ILE B 1 48 ? -3.246 4.379 -5.055 1 98.88 48 ILE B C 1
ATOM 1570 O O . ILE B 1 48 ? -3.273 3.145 -5.074 1 98.88 48 ILE B O 1
ATOM 1574 N N . GLU B 1 49 ? -2.873 5.121 -6.105 1 98.88 49 GLU B N 1
ATOM 1575 C CA . GLU B 1 49 ? -2.383 4.449 -7.305 1 98.88 49 GLU B CA 1
ATOM 1576 C C . GLU B 1 49 ? -1.126 3.635 -7.008 1 98.88 49 GLU B C 1
ATOM 1578 O O . GLU B 1 49 ? -0.949 2.537 -7.543 1 98.88 49 GLU B O 1
ATOM 1583 N N . LEU B 1 50 ? -0.227 4.133 -6.18 1 98.88 50 LEU B N 1
ATOM 1584 C CA . LEU B 1 50 ? 0.966 3.391 -5.789 1 98.88 50 LEU B CA 1
ATOM 1585 C C . LEU B 1 50 ? 0.595 2.162 -4.965 1 98.88 50 LEU B C 1
ATOM 1587 O O . LEU B 1 50 ? 1.202 1.1 -5.121 1 98.88 50 LEU B O 1
ATOM 1591 N N . LEU B 1 51 ? -0.387 2.338 -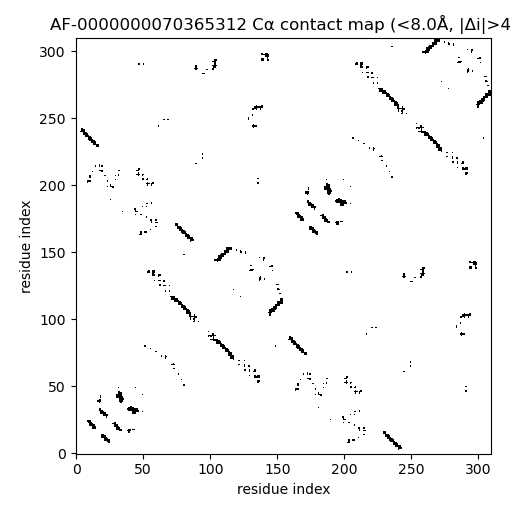4.07 1 98.94 51 LEU B N 1
ATOM 1592 C CA . LEU B 1 51 ? -0.856 1.203 -3.285 1 98.94 51 LEU B CA 1
ATOM 1593 C C . LEU B 1 51 ? -1.368 0.088 -4.191 1 98.94 51 LEU B C 1
ATOM 1595 O O . LEU B 1 51 ? -1.01 -1.077 -4.008 1 98.94 51 LEU B O 1
ATOM 1599 N N . LEU B 1 52 ? -2.193 0.47 -5.16 1 98.94 52 LEU B N 1
ATOM 1600 C CA . LEU B 1 52 ? -2.732 -0.521 -6.082 1 98.94 52 LEU B CA 1
ATOM 1601 C C . LEU B 1 52 ? -1.619 -1.16 -6.906 1 98.94 52 LEU B C 1
ATOM 1603 O O . LEU B 1 52 ? -1.659 -2.359 -7.188 1 98.94 52 LEU B O 1
ATOM 1607 N N . SER B 1 53 ? -0.625 -0.363 -7.316 1 98.94 53 SER B N 1
ATOM 1608 C CA . SER B 1 53 ? 0.524 -0.898 -8.039 1 98.94 53 SER B CA 1
ATOM 1609 C C . SER B 1 53 ? 1.312 -1.878 -7.176 1 98.94 53 SER B C 1
ATOM 1611 O O . SER B 1 53 ? 1.792 -2.9 -7.668 1 98.94 53 SER B O 1
ATOM 1613 N N . SER B 1 54 ? 1.486 -1.523 -5.914 1 98.94 54 SER B N 1
ATOM 1614 C CA . SER B 1 54 ? 2.117 -2.428 -4.957 1 98.94 54 SER B CA 1
ATOM 1615 C C . SER B 1 54 ? 1.365 -3.75 -4.867 1 98.94 54 SER B C 1
ATOM 1617 O O . SER B 1 54 ? 1.977 -4.82 -4.895 1 98.94 54 SER B O 1
ATOM 1619 N N . LEU B 1 55 ? 0.043 -3.682 -4.805 1 98.94 55 LEU B N 1
ATOM 1620 C CA . LEU B 1 55 ? -0.801 -4.867 -4.715 1 98.94 55 LEU B CA 1
ATOM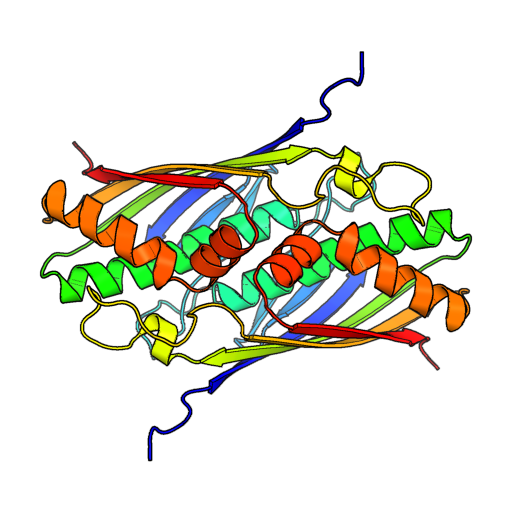 1621 C C . LEU B 1 55 ? -0.581 -5.781 -5.918 1 98.94 55 LEU B C 1
ATOM 1623 O O . LEU B 1 55 ? -0.314 -6.977 -5.754 1 98.94 55 LEU B O 1
ATOM 1627 N N . VAL B 1 56 ? -0.633 -5.203 -7.098 1 98.88 56 VAL B N 1
ATOM 1628 C CA . VAL B 1 56 ? -0.54 -6.031 -8.297 1 98.88 56 VAL B CA 1
ATOM 1629 C C . VAL B 1 56 ? 0.857 -6.641 -8.398 1 98.88 56 VAL B C 1
ATOM 1631 O O . VAL B 1 56 ? 1.01 -7.793 -8.797 1 98.88 56 VAL B O 1
ATOM 1634 N N . GLY B 1 57 ? 1.877 -5.883 -8.062 1 98.81 57 GLY B N 1
ATOM 1635 C CA . GLY B 1 57 ? 3.223 -6.43 -8.016 1 98.81 57 GLY B CA 1
ATOM 1636 C C . GLY B 1 57 ? 3.365 -7.59 -7.047 1 98.81 57 GLY B C 1
ATOM 1637 O O . GLY B 1 57 ? 3.959 -8.617 -7.383 1 98.81 57 GLY B O 1
ATOM 1638 N N . CYS B 1 58 ? 2.848 -7.438 -5.859 1 98.81 58 CYS B N 1
ATOM 1639 C CA . CYS B 1 58 ? 2.92 -8.453 -4.82 1 98.81 58 CYS B CA 1
ATOM 1640 C C . CYS B 1 58 ? 2.15 -9.711 -5.227 1 98.81 58 CYS B C 1
ATOM 1642 O O . CYS B 1 58 ? 2.654 -10.82 -5.086 1 98.81 58 CYS B O 1
ATOM 1644 N N . GLU B 1 59 ? 0.913 -9.484 -5.734 1 98.81 59 GLU B N 1
ATOM 1645 C CA . GLU B 1 59 ? 0.108 -10.625 -6.164 1 98.81 59 GLU B CA 1
ATOM 1646 C C . GLU B 1 59 ? 0.785 -11.383 -7.305 1 98.81 59 GLU B C 1
ATOM 1648 O O . GLU B 1 59 ? 0.74 -12.609 -7.355 1 98.81 59 GLU B O 1
ATOM 1653 N N . ASN B 1 60 ? 1.378 -10.633 -8.219 1 98.75 60 ASN B N 1
ATOM 1654 C CA . ASN B 1 60 ? 2.049 -11.266 -9.344 1 98.75 60 ASN B CA 1
ATOM 1655 C C . ASN B 1 60 ? 3.115 -12.258 -8.883 1 98.75 60 ASN B C 1
ATOM 1657 O O . ASN B 1 60 ? 3.129 -13.406 -9.312 1 98.75 60 ASN B O 1
ATOM 1661 N N . ILE B 1 61 ? 3.941 -11.875 -8 1 98.56 61 ILE B N 1
ATOM 1662 C CA . ILE B 1 61 ? 5.066 -12.703 -7.578 1 98.56 61 ILE B CA 1
ATOM 1663 C C . ILE B 1 61 ? 4.562 -13.867 -6.738 1 98.56 61 ILE B C 1
ATOM 1665 O O . ILE B 1 61 ? 4.953 -15.016 -6.965 1 98.56 61 ILE B O 1
ATOM 1669 N N . VAL B 1 62 ? 3.682 -13.609 -5.809 1 98.56 62 VAL B N 1
ATOM 1670 C CA . VAL B 1 62 ? 3.227 -14.648 -4.898 1 98.56 62 VAL B CA 1
ATOM 1671 C C . VAL B 1 62 ? 2.35 -15.648 -5.652 1 98.56 62 VAL B C 1
ATOM 1673 O O . VAL B 1 62 ? 2.41 -16.859 -5.402 1 98.56 62 VAL B O 1
ATOM 1676 N N . ALA B 1 63 ? 1.532 -15.141 -6.59 1 98.75 63 ALA B N 1
ATOM 1677 C CA . ALA B 1 63 ? 0.723 -16.031 -7.41 1 98.75 63 ALA B CA 1
ATOM 1678 C C . ALA B 1 63 ? 1.6 -17.031 -8.156 1 98.75 63 ALA B C 1
ATOM 1680 O O . ALA B 1 63 ? 1.278 -18.219 -8.227 1 98.75 63 ALA B O 1
ATOM 1681 N N . ARG B 1 64 ? 2.648 -16.594 -8.734 1 98.25 64 ARG B N 1
ATOM 1682 C CA . ARG B 1 64 ? 3.559 -17.469 -9.469 1 98.25 64 ARG B CA 1
ATOM 1683 C C . ARG B 1 64 ? 4.195 -18.5 -8.555 1 98.25 64 ARG B C 1
ATOM 1685 O O . ARG B 1 64 ? 4.359 -19.656 -8.93 1 98.25 64 ARG B O 1
ATOM 1692 N N . ASN B 1 65 ? 4.562 -18.078 -7.34 1 97.69 65 ASN B N 1
ATOM 1693 C CA . ASN B 1 65 ? 5.113 -19 -6.363 1 97.69 65 ASN B CA 1
ATOM 1694 C C . ASN B 1 65 ? 4.102 -20.078 -5.984 1 97.69 65 ASN B C 1
ATOM 1696 O O . ASN B 1 65 ? 4.434 -21.266 -5.953 1 97.69 65 ASN B O 1
ATOM 1700 N N . ILE B 1 66 ? 2.877 -19.656 -5.676 1 98.38 66 ILE B N 1
ATOM 1701 C CA . ILE B 1 66 ? 1.82 -20.594 -5.324 1 98.38 66 ILE B CA 1
ATOM 1702 C C . ILE B 1 66 ? 1.567 -21.547 -6.488 1 98.38 66 ILE B C 1
ATOM 1704 O O . ILE B 1 66 ? 1.448 -22.766 -6.293 1 98.38 66 ILE B O 1
ATOM 1708 N N . ALA B 1 67 ? 1.492 -21 -7.738 1 98.31 67 ALA B N 1
ATOM 1709 C CA . ALA B 1 67 ? 1.263 -21.797 -8.938 1 98.31 67 ALA B CA 1
ATOM 1710 C C . ALA B 1 67 ? 2.309 -22.906 -9.062 1 98.31 67 ALA B C 1
ATOM 1712 O O . ALA B 1 67 ? 1.973 -24.062 -9.328 1 98.31 67 ALA B O 1
ATOM 1713 N N . SER B 1 68 ? 3.518 -22.547 -8.828 1 97.31 68 SER B N 1
ATOM 1714 C CA . SER B 1 68 ? 4.605 -23.516 -8.914 1 97.31 68 SER B CA 1
ATOM 1715 C C . SER B 1 68 ? 4.398 -24.672 -7.934 1 97.31 68 SER B C 1
ATOM 1717 O O . SER B 1 68 ? 4.625 -25.828 -8.273 1 97.31 68 SER B O 1
ATOM 1719 N N . HIS B 1 69 ? 3.928 -24.375 -6.734 1 97.44 69 HIS B N 1
ATOM 1720 C CA . HIS B 1 69 ? 3.699 -25.391 -5.707 1 97.44 69 HIS B CA 1
ATOM 1721 C C . HIS B 1 69 ? 2.469 -26.234 -6.031 1 97.44 69 HIS B C 1
ATOM 1723 O O . HIS B 1 69 ? 2.352 -27.375 -5.57 1 97.44 69 HIS B O 1
ATOM 1729 N N . LEU B 1 70 ? 1.54 -25.641 -6.816 1 97.31 70 LEU B N 1
ATOM 1730 C CA . LEU B 1 70 ? 0.323 -26.359 -7.195 1 97.31 70 LEU B CA 1
ATOM 1731 C C . LEU B 1 70 ? 0.517 -27.109 -8.508 1 97.31 70 LEU B C 1
ATOM 1733 O O . LEU B 1 70 ? -0.401 -27.781 -8.984 1 97.31 70 LEU B O 1
ATOM 1737 N N . GLY B 1 71 ? 1.682 -26.875 -9.164 1 97.69 71 GLY B N 1
ATOM 1738 C CA . GLY B 1 71 ? 2.049 -27.703 -10.305 1 97.69 71 GLY B CA 1
ATOM 1739 C C . GLY B 1 71 ? 1.646 -27.078 -11.633 1 97.69 71 GLY B C 1
ATOM 1740 O O . GLY B 1 71 ? 1.333 -27.812 -12.586 1 97.69 71 GLY B O 1
ATOM 1741 N N . PHE B 1 72 ? 1.524 -25.812 -11.75 1 98.12 72 PHE B N 1
ATOM 1742 C CA . PHE B 1 72 ? 1.265 -25.156 -13.023 1 98.12 72 PHE B CA 1
ATOM 1743 C C . PHE B 1 72 ? 2.057 -23.859 -13.133 1 98.12 72 PHE B C 1
ATOM 1745 O O . PHE B 1 72 ? 2.797 -23.5 -12.219 1 98.12 72 PHE B O 1
ATOM 1752 N N . THR B 1 73 ? 1.947 -23.188 -14.305 1 97.81 73 THR B N 1
ATOM 1753 C CA . THR B 1 73 ? 2.771 -22 -14.531 1 97.81 73 THR B CA 1
ATOM 1754 C C . THR B 1 73 ? 1.914 -20.828 -14.977 1 97.81 73 THR B C 1
ATOM 1756 O O . THR B 1 73 ? 0.9 -21 -15.656 1 97.81 73 THR B O 1
ATOM 1759 N N . ILE B 1 74 ? 2.279 -19.656 -14.539 1 97.56 74 ILE B N 1
ATOM 1760 C CA . ILE B 1 74 ? 1.75 -18.391 -15.031 1 97.56 74 ILE B CA 1
ATOM 1761 C C . ILE B 1 74 ? 2.797 -17.703 -15.906 1 97.56 74 ILE B C 1
ATOM 1763 O O . ILE B 1 74 ? 3.881 -17.359 -15.43 1 97.56 74 ILE B O 1
ATOM 1767 N N . ASN B 1 75 ? 2.535 -17.516 -17.125 1 96.62 75 ASN B N 1
ATOM 1768 C CA . ASN B 1 75 ? 3.48 -16.906 -18.047 1 96.62 75 ASN B CA 1
ATOM 1769 C C . ASN B 1 75 ? 3.316 -15.391 -18.094 1 96.62 75 ASN B C 1
ATOM 1771 O O . ASN B 1 75 ? 4.293 -14.648 -17.953 1 96.62 75 ASN B O 1
ATOM 1775 N N . GLN B 1 76 ? 2.15 -14.977 -18.469 1 97 76 GLN B N 1
ATOM 1776 C CA . GLN B 1 76 ? 1.815 -13.555 -18.531 1 97 76 GLN B CA 1
ATOM 1777 C C . GLN B 1 76 ? 0.479 -13.273 -17.844 1 97 76 GLN B C 1
ATOM 1779 O O . GLN B 1 76 ? -0.401 -14.141 -17.812 1 97 76 GLN B O 1
ATOM 1784 N N . ALA B 1 77 ? 0.469 -12.156 -17.328 1 98.25 77 ALA B N 1
ATOM 1785 C CA . ALA B 1 77 ? -0.78 -11.719 -16.703 1 98.25 77 ALA B CA 1
ATOM 1786 C C . ALA B 1 77 ? -1.048 -10.25 -16.984 1 98.25 77 ALA B C 1
ATOM 1788 O O . ALA B 1 77 ? -0.119 -9.438 -17.031 1 98.25 77 ALA B O 1
ATOM 1789 N N . LYS B 1 78 ? -2.26 -9.93 -17.188 1 98.69 78 LYS B N 1
ATOM 1790 C CA . LYS B 1 78 ? -2.744 -8.562 -17.359 1 98.69 78 LYS B CA 1
ATOM 1791 C C . LYS B 1 78 ? -3.818 -8.227 -16.328 1 98.69 78 LYS B C 1
ATOM 1793 O O . LYS B 1 78 ? -4.855 -8.891 -16.266 1 98.69 78 LYS B O 1
ATOM 1798 N N . PHE B 1 79 ? -3.553 -7.23 -15.594 1 98.81 79 PHE B N 1
ATOM 1799 C CA . PHE B 1 79 ? -4.48 -6.824 -14.539 1 98.81 79 PHE B CA 1
ATOM 1800 C C . PHE B 1 79 ? -5.312 -5.629 -14.992 1 98.81 79 PHE B C 1
ATOM 1802 O O . PHE B 1 79 ? -4.793 -4.699 -15.609 1 98.81 79 PHE B O 1
ATOM 1809 N N . ASP B 1 80 ? -6.559 -5.637 -14.75 1 98.88 80 ASP B N 1
ATOM 1810 C CA . ASP B 1 80 ? -7.484 -4.508 -14.773 1 98.88 80 ASP B CA 1
ATOM 1811 C C . ASP B 1 80 ? -8.172 -4.332 -13.414 1 98.88 80 ASP B C 1
ATOM 1813 O O . ASP B 1 80 ? -9.102 -5.07 -13.086 1 98.88 80 ASP B O 1
ATOM 1817 N N . ILE B 1 81 ? -7.684 -3.35 -12.641 1 98.94 81 ILE B N 1
ATOM 1818 C CA . ILE B 1 81 ? -8.055 -3.258 -11.234 1 98.94 81 ILE B CA 1
ATOM 1819 C C . ILE B 1 81 ? -8.711 -1.903 -10.961 1 98.94 81 ILE B C 1
ATOM 1821 O O . ILE B 1 81 ? -8.25 -0.874 -11.453 1 98.94 81 ILE B O 1
ATOM 1825 N N . LYS B 1 82 ? -9.742 -1.911 -10.18 1 98.88 82 LYS B N 1
ATOM 1826 C CA . LYS B 1 82 ? -10.422 -0.719 -9.688 1 98.88 82 LYS B CA 1
ATOM 1827 C C . LYS B 1 82 ? -10.477 -0.706 -8.164 1 98.88 82 LYS B C 1
ATOM 1829 O O . LYS B 1 82 ? -10.32 -1.746 -7.523 1 98.88 82 LYS B O 1
ATOM 1834 N N . ALA B 1 83 ? -10.664 0.453 -7.617 1 98.88 83 ALA B N 1
ATOM 1835 C CA . ALA B 1 83 ? -10.844 0.608 -6.176 1 98.88 83 ALA B CA 1
ATOM 1836 C C . ALA B 1 83 ? -11.742 1.796 -5.855 1 98.88 83 ALA B C 1
ATOM 1838 O O . ALA B 1 83 ? -11.945 2.674 -6.699 1 98.88 83 ALA B O 1
ATOM 1839 N N . GLU B 1 84 ? -12.289 1.755 -4.668 1 98.56 84 GLU B N 1
ATOM 1840 C CA . GLU B 1 84 ? -13.125 2.879 -4.25 1 98.56 84 GLU B CA 1
ATOM 1841 C C . GLU B 1 84 ? -12.977 3.145 -2.754 1 98.56 84 GLU B C 1
ATOM 1843 O O . GLU B 1 84 ? -12.68 2.232 -1.981 1 98.56 84 GLU B O 1
ATOM 1848 N N . ARG B 1 85 ? -13.148 4.332 -2.387 1 97.94 85 ARG B N 1
ATOM 1849 C CA . ARG B 1 85 ? -13.227 4.758 -0.993 1 97.94 85 ARG B CA 1
ATOM 1850 C C . ARG B 1 85 ? -14.172 5.941 -0.833 1 97.94 85 ARG B C 1
ATOM 1852 O O . ARG B 1 85 ? -14.477 6.637 -1.805 1 97.94 85 ARG B O 1
ATOM 1859 N N . ASP B 1 86 ? -14.734 6.117 0.348 1 97.69 86 ASP B N 1
ATOM 1860 C CA . ASP B 1 86 ? -15.578 7.262 0.69 1 97.69 86 ASP B CA 1
ATOM 1861 C C . ASP B 1 86 ? -14.742 8.406 1.269 1 97.69 86 ASP B C 1
ATOM 1863 O O . ASP B 1 86 ? -14.172 8.273 2.354 1 97.69 86 ASP B O 1
ATOM 1867 N N . GLU B 1 87 ? -14.695 9.523 0.573 1 96.62 87 GLU B N 1
ATOM 1868 C CA . GLU B 1 87 ? -13.797 10.625 0.916 1 96.62 87 GLU B CA 1
ATOM 1869 C C . GLU B 1 87 ? -14.195 11.258 2.246 1 96.62 87 GLU B C 1
ATOM 1871 O O . GLU B 1 87 ? -13.398 11.984 2.85 1 96.62 87 GLU B O 1
ATOM 1876 N N . ARG B 1 88 ? -15.391 11.031 2.711 1 96 88 ARG B N 1
ATOM 1877 C CA . ARG B 1 88 ? -15.828 11.594 3.982 1 96 88 ARG B CA 1
ATOM 1878 C C . ARG B 1 88 ? -14.969 11.086 5.137 1 96 88 ARG B C 1
ATOM 1880 O O . ARG B 1 88 ? -14.758 11.805 6.117 1 96 88 ARG B O 1
ATOM 1887 N N . GLY B 1 89 ? -14.477 9.82 5.047 1 97.38 89 GLY B N 1
ATOM 1888 C CA . GLY B 1 89 ? -13.609 9.273 6.082 1 97.38 89 GLY B CA 1
ATOM 1889 C C . GLY B 1 89 ? -12.367 10.117 6.324 1 97.38 89 GLY B C 1
ATOM 1890 O O . GLY B 1 89 ? -11.883 10.195 7.453 1 97.38 89 GLY B O 1
ATOM 1891 N N . THR B 1 90 ? -11.93 10.742 5.227 1 97.62 90 THR B N 1
ATOM 1892 C CA . THR B 1 90 ? -10.734 11.57 5.305 1 97.62 90 THR B CA 1
ATOM 1893 C C . THR B 1 90 ? -11.094 13.023 5.609 1 97.62 90 THR B C 1
ATOM 1895 O O . THR B 1 90 ? -10.391 13.703 6.352 1 97.62 90 THR B O 1
ATOM 1898 N N . ASN B 1 91 ? -12.273 13.508 5.164 1 96.19 91 ASN B N 1
ATOM 1899 C CA . ASN B 1 91 ? -12.461 14.953 5.039 1 96.19 91 ASN B CA 1
ATOM 1900 C C . ASN B 1 91 ? -13.523 15.461 6.008 1 96.19 91 ASN B C 1
ATOM 1902 O O . ASN B 1 91 ? -13.711 16.672 6.148 1 96.19 91 ASN B O 1
ATOM 1906 N N . ASP B 1 92 ? -14.281 14.508 6.617 1 96.19 92 ASP B N 1
ATOM 1907 C CA . ASP B 1 92 ? -15.32 14.953 7.539 1 96.19 92 ASP B CA 1
ATOM 1908 C C . ASP B 1 92 ? -14.75 15.898 8.594 1 96.19 92 ASP B C 1
ATOM 1910 O O . ASP B 1 92 ? -13.625 15.711 9.062 1 96.19 92 ASP B O 1
ATOM 1914 N N . LEU B 1 93 ? -15.617 16.828 9.055 1 95.5 93 LEU B N 1
ATOM 1915 C CA . LEU B 1 93 ? -15.234 17.797 10.078 1 95.5 93 LEU B CA 1
ATOM 1916 C C . LEU B 1 93 ? -16.094 17.641 11.328 1 95.5 93 LEU B C 1
ATOM 1918 O O . LEU B 1 93 ? -17.25 17.234 11.242 1 95.5 93 LEU B O 1
ATOM 1922 N N . PRO B 1 94 ? -15.555 18.031 12.484 1 95.56 94 PRO B N 1
ATOM 1923 C CA . PRO B 1 94 ? -14.164 18.438 12.727 1 95.56 94 PRO B CA 1
ATOM 1924 C C . PRO B 1 94 ? -13.188 17.266 12.648 1 95.56 94 PRO B C 1
ATOM 1926 O O . PRO B 1 94 ? -13.562 16.125 12.938 1 95.56 94 PRO B O 1
ATOM 1929 N N . MET B 1 95 ? -11.938 17.5 12.328 1 94.19 95 MET B N 1
ATOM 1930 C CA . MET B 1 95 ? -10.945 16.453 12.156 1 94.19 95 MET B CA 1
ATOM 1931 C C . MET B 1 95 ? -10.641 15.766 13.477 1 94.19 95 MET B C 1
ATOM 1933 O O . MET B 1 95 ? -10.141 14.633 13.5 1 94.19 95 MET B O 1
ATOM 1937 N N . THR B 1 96 ? -10.93 16.375 14.547 1 93.56 96 THR B N 1
ATOM 1938 C CA . THR B 1 96 ? -10.594 15.883 15.875 1 93.56 96 THR B CA 1
ATOM 1939 C C . THR B 1 96 ? -11.609 14.836 16.328 1 93.56 96 THR B C 1
ATOM 1941 O O . THR B 1 96 ? -11.406 14.164 17.344 1 93.56 96 THR B O 1
ATOM 1944 N N . GLU B 1 97 ? -12.648 14.688 15.586 1 94.5 97 GLU B N 1
ATOM 1945 C CA . GLU B 1 97 ? -13.641 13.656 15.875 1 94.5 97 GLU B CA 1
ATOM 1946 C C . GLU B 1 97 ? -13.562 12.516 14.867 1 94.5 97 GLU B C 1
ATOM 1948 O O . GLU B 1 97 ? -13.219 12.727 13.703 1 94.5 97 GLU B O 1
ATOM 1953 N N . ASP B 1 98 ? -13.906 11.359 15.422 1 92.5 98 ASP B N 1
ATOM 1954 C CA . ASP B 1 98 ? -13.883 10.195 14.547 1 92.5 98 ASP B CA 1
ATOM 1955 C C . ASP B 1 98 ? -15.008 10.258 13.523 1 92.5 98 ASP B C 1
ATOM 1957 O O . ASP B 1 98 ? -16.125 10.664 13.844 1 92.5 98 ASP B O 1
ATOM 1961 N N . SER B 1 99 ? -14.68 9.945 12.328 1 93.62 99 SER B N 1
ATOM 1962 C CA . SER B 1 99 ? -15.703 9.719 11.312 1 93.62 99 SER B CA 1
ATOM 1963 C C . SER B 1 99 ? -16.266 8.305 11.391 1 93.62 99 SER B C 1
ATOM 1965 O O . SER B 1 99 ? -15.516 7.352 11.617 1 93.62 99 SER B O 1
ATOM 1967 N N . PRO B 1 100 ? -17.562 8.188 11.211 1 94.5 100 PRO B N 1
ATOM 1968 C CA . PRO B 1 100 ? -18.125 6.832 11.164 1 94.5 100 PRO B CA 1
ATOM 1969 C C . PRO B 1 100 ? -17.719 6.074 9.898 1 94.5 100 PRO B C 1
ATOM 1971 O O . PRO B 1 100 ? -17.938 4.863 9.805 1 94.5 100 PRO B O 1
ATOM 1974 N N . ILE B 1 101 ? -17.203 6.809 9.008 1 96.31 101 ILE B N 1
ATOM 1975 C CA . ILE B 1 101 ? -16.797 6.227 7.734 1 96.31 101 ILE B CA 1
ATOM 1976 C C . ILE B 1 101 ? -15.281 6.016 7.727 1 96.31 101 ILE B C 1
ATOM 1978 O O . ILE B 1 101 ? -14.516 6.918 8.086 1 96.31 101 ILE B O 1
ATOM 1982 N N . THR B 1 102 ? -14.875 4.852 7.355 1 97.62 102 THR B N 1
ATOM 1983 C CA . THR B 1 102 ? -13.445 4.59 7.262 1 97.62 102 THR B CA 1
ATOM 1984 C C . THR B 1 102 ? -12.805 5.449 6.172 1 97.62 102 THR B C 1
ATOM 1986 O O . THR B 1 102 ? -13.406 5.664 5.117 1 97.62 102 THR B O 1
ATOM 1989 N N . SER B 1 103 ? -11.57 5.863 6.395 1 98.31 103 SER B N 1
ATOM 1990 C CA . SER B 1 103 ? -10.828 6.566 5.355 1 98.31 103 SER B CA 1
ATOM 1991 C C . SER B 1 103 ? -10.188 5.586 4.371 1 98.31 103 SER B C 1
ATOM 1993 O O . SER B 1 103 ? -9.781 5.977 3.275 1 98.31 103 SER B O 1
ATOM 1995 N N . GLY B 1 104 ? -10.031 4.34 4.738 1 98.69 104 GLY B N 1
ATOM 1996 C CA . GLY B 1 104 ? -9.406 3.334 3.893 1 98.69 104 GLY B CA 1
ATOM 1997 C C . GLY B 1 104 ? -10.25 2.955 2.691 1 98.69 104 GLY B C 1
ATOM 1998 O O . GLY B 1 104 ? -11.43 3.311 2.615 1 98.69 104 GLY B O 1
ATOM 1999 N N . LEU B 1 105 ? -9.625 2.279 1.725 1 98.88 105 LEU B N 1
ATOM 2000 C CA . LEU B 1 105 ? -10.383 1.724 0.606 1 98.88 105 LEU B CA 1
ATOM 2001 C C . LEU B 1 105 ? -11.461 0.768 1.101 1 98.88 105 LEU B C 1
ATOM 2003 O O . LEU B 1 105 ? -11.227 -0.019 2.021 1 98.88 105 LEU B O 1
ATOM 2007 N N . GLN B 1 106 ? -12.586 0.836 0.511 1 98.56 106 GLN B N 1
ATOM 2008 C CA . GLN B 1 106 ? -13.695 -0.031 0.893 1 98.56 106 GLN B CA 1
ATOM 2009 C C . GLN B 1 106 ? -13.734 -1.292 0.034 1 98.56 106 GLN B C 1
ATOM 2011 O O . GLN B 1 106 ? -14.133 -2.357 0.502 1 98.56 106 GLN B O 1
ATOM 2016 N N . ARG B 1 107 ? -13.281 -1.042 -1.195 1 98.81 107 ARG B N 1
ATOM 2017 C CA . ARG B 1 107 ? -13.336 -2.168 -2.123 1 98.81 107 ARG B CA 1
ATOM 2018 C C . ARG B 1 107 ? -12.25 -2.051 -3.188 1 98.81 107 ARG B C 1
ATOM 2020 O O . ARG B 1 107 ? -12 -0.96 -3.705 1 98.81 107 ARG B O 1
ATOM 2027 N N . ILE B 1 108 ? -11.617 -3.143 -3.541 1 98.94 108 ILE B N 1
ATOM 2028 C CA . ILE B 1 108 ? -10.758 -3.342 -4.707 1 98.94 108 ILE B CA 1
ATOM 2029 C C . ILE B 1 108 ? -11.273 -4.523 -5.527 1 98.94 108 ILE B C 1
ATOM 2031 O O . ILE B 1 108 ? -11.5 -5.609 -4.984 1 98.94 108 ILE B O 1
ATOM 2035 N N . TRP B 1 109 ? -11.477 -4.277 -6.781 1 98.94 109 TRP B N 1
ATOM 2036 C CA . TRP B 1 109 ? -12.031 -5.344 -7.609 1 98.94 109 TRP B CA 1
ATOM 2037 C C . TRP B 1 109 ? -11.484 -5.273 -9.031 1 98.94 109 TRP B C 1
ATOM 2039 O O . TRP B 1 109 ? -10.859 -4.277 -9.414 1 98.94 109 TRP B O 1
ATOM 2049 N N . GLY B 1 110 ? -11.68 -6.355 -9.75 1 98.75 110 GLY B N 1
ATOM 2050 C CA . GLY B 1 110 ? -11.25 -6.391 -11.133 1 98.75 110 GLY B CA 1
ATOM 2051 C C . GLY B 1 110 ? -10.969 -7.793 -11.633 1 98.75 110 GLY B C 1
ATOM 2052 O O . GLY B 1 110 ? -11.516 -8.766 -11.117 1 98.75 110 GLY B O 1
ATOM 2053 N N . ILE B 1 111 ? -10.148 -7.844 -12.703 1 98.69 111 ILE B N 1
ATOM 2054 C CA . ILE B 1 111 ? -9.891 -9.125 -13.352 1 98.69 111 ILE B CA 1
ATOM 2055 C C . ILE B 1 111 ? -8.422 -9.195 -13.766 1 98.69 111 ILE B C 1
ATOM 2057 O O . ILE B 1 111 ? -7.832 -8.188 -14.172 1 98.69 111 ILE B O 1
ATOM 2061 N N . VAL B 1 112 ? -7.938 -10.344 -13.633 1 98.62 112 VAL B N 1
ATOM 2062 C CA . VAL B 1 112 ? -6.621 -10.68 -14.164 1 98.62 112 VAL B CA 1
ATOM 2063 C C . VAL B 1 112 ? -6.762 -11.742 -15.25 1 98.62 112 VAL B C 1
ATOM 2065 O O . VAL B 1 112 ? -7.285 -12.836 -15 1 98.62 112 VAL B O 1
ATOM 2068 N N . TYR B 1 113 ? -6.297 -11.422 -16.406 1 98.38 113 TYR B N 1
ATOM 2069 C CA . TYR B 1 113 ? -6.188 -12.422 -17.469 1 98.38 113 TYR B CA 1
ATOM 2070 C C . TYR B 1 113 ? -4.789 -13.023 -17.5 1 98.38 113 TYR B C 1
ATOM 2072 O O . TYR B 1 113 ? -3.795 -12.297 -17.562 1 98.38 113 TYR B O 1
ATOM 2080 N N . VAL B 1 114 ? -4.758 -14.367 -17.562 1 98.44 114 VAL B N 1
ATOM 2081 C CA . VAL B 1 114 ? -3.449 -15 -17.406 1 98.44 114 VAL B CA 1
ATOM 2082 C C . VAL B 1 114 ? -3.229 -16.016 -18.531 1 98.44 114 VAL B C 1
ATOM 2084 O O . VAL B 1 114 ? -4.156 -16.719 -18.938 1 98.44 114 VAL B O 1
ATOM 2087 N N . ASP B 1 115 ? -2.068 -15.953 -19.125 1 98.12 115 ASP B N 1
ATOM 2088 C CA . ASP B 1 115 ? -1.545 -17.062 -19.922 1 98.12 115 ASP B CA 1
ATOM 2089 C C . ASP B 1 115 ? -0.936 -18.141 -19.016 1 98.12 115 ASP B C 1
ATOM 2091 O O . ASP B 1 115 ? 0.074 -17.891 -18.359 1 98.12 115 ASP B O 1
ATOM 2095 N N . THR B 1 116 ? -1.53 -19.312 -19 1 98.06 116 THR B N 1
ATOM 2096 C CA . THR B 1 116 ? -1.157 -20.344 -18.031 1 98.06 116 THR B CA 1
ATOM 2097 C C . THR B 1 116 ? -1.529 -21.734 -18.547 1 98.06 116 THR B C 1
ATOM 2099 O O . THR B 1 116 ? -2.389 -21.859 -19.422 1 98.06 116 THR B O 1
ATOM 2102 N N . ASP B 1 117 ? -0.862 -22.75 -18.078 1 97.75 117 ASP B N 1
ATOM 2103 C CA . ASP B 1 117 ? -1.214 -24.125 -18.359 1 97.75 117 ASP B CA 1
ATOM 2104 C C . ASP B 1 117 ? -2.072 -24.719 -17.25 1 97.75 117 ASP B C 1
ATOM 2106 O O . ASP B 1 117 ? -2.402 -25.906 -17.266 1 97.75 117 ASP B O 1
ATOM 2110 N N . GLY B 1 118 ? -2.42 -23.875 -16.266 1 97.31 118 GLY B N 1
ATOM 2111 C CA . GLY B 1 118 ? -3.25 -24.312 -15.156 1 97.31 118 GLY B CA 1
ATOM 2112 C C . GLY B 1 118 ? -4.719 -24.422 -15.516 1 97.31 118 GLY B C 1
ATOM 2113 O O . GLY B 1 118 ? -5.203 -23.703 -16.391 1 97.31 118 GLY B O 1
ATOM 2114 N N . SER B 1 119 ? -5.473 -25.234 -14.734 1 96.81 119 SER B N 1
ATOM 2115 C CA . SER B 1 119 ? -6.922 -25.344 -14.875 1 96.81 119 SER B CA 1
ATOM 2116 C C . SER B 1 119 ? -7.633 -24.219 -14.133 1 96.81 119 SER B C 1
ATOM 2118 O O . SER B 1 119 ? -7.023 -23.516 -13.32 1 96.81 119 SER B O 1
ATOM 2120 N N . ASP B 1 120 ? -8.945 -24.062 -14.469 1 96.25 120 ASP B N 1
ATOM 2121 C CA . ASP B 1 120 ? -9.75 -23.078 -13.758 1 96.25 120 ASP B CA 1
ATOM 2122 C C . ASP B 1 120 ? -9.773 -23.375 -12.258 1 96.25 120 ASP B C 1
ATOM 2124 O O . ASP B 1 120 ? -9.766 -22.453 -11.438 1 96.25 120 ASP B O 1
ATOM 2128 N N . GLN B 1 121 ? -9.805 -24.609 -11.945 1 96.81 121 GLN B N 1
ATOM 2129 C CA . GLN B 1 121 ? -9.82 -25.016 -10.547 1 96.81 121 GLN B CA 1
ATOM 2130 C C . GLN B 1 121 ? -8.516 -24.641 -9.852 1 96.81 121 GLN B C 1
ATOM 2132 O O . GLN B 1 121 ? -8.531 -24.172 -8.711 1 96.81 121 GLN B O 1
ATOM 2137 N N . GLN B 1 122 ? -7.43 -24.875 -10.531 1 97 122 GLN B N 1
ATOM 2138 C CA . GLN B 1 122 ? -6.121 -24.516 -9.992 1 97 122 GLN B CA 1
ATOM 2139 C C . GLN B 1 122 ? -6.008 -23.016 -9.781 1 97 122 GLN B C 1
ATOM 2141 O O . GLN B 1 122 ? -5.484 -22.562 -8.758 1 97 122 GLN B O 1
ATOM 2146 N N . LEU B 1 123 ? -6.527 -22.266 -10.75 1 97.81 123 LEU B N 1
ATOM 2147 C CA . LEU B 1 123 ? -6.5 -20.812 -10.641 1 97.81 123 LEU B CA 1
ATOM 2148 C C . LEU B 1 123 ? -7.336 -20.344 -9.453 1 97.81 123 LEU B C 1
ATOM 2150 O O . LEU B 1 123 ? -6.941 -19.422 -8.734 1 97.81 123 LEU B O 1
ATOM 2154 N N . GLN B 1 124 ? 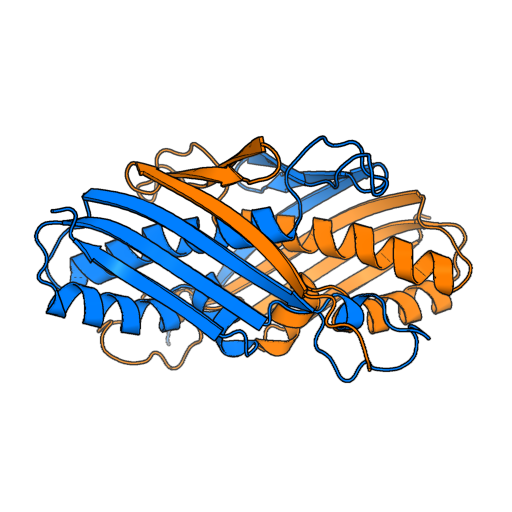-8.461 -20.938 -9.25 1 97.12 124 GLN B N 1
ATOM 2155 C CA . GLN B 1 124 ? -9.328 -20.594 -8.125 1 97.12 124 GLN B CA 1
ATOM 2156 C C . GLN B 1 124 ? -8.648 -20.906 -6.797 1 97.12 124 GLN B C 1
ATOM 2158 O O . GLN B 1 124 ? -8.68 -20.078 -5.871 1 97.12 124 GLN B O 1
ATOM 2163 N N . GLN B 1 125 ? -8.102 -22.062 -6.723 1 97.62 125 GLN B N 1
ATOM 2164 C CA . GLN B 1 125 ? -7.387 -22.453 -5.508 1 97.62 125 GLN B CA 1
ATOM 2165 C C . GLN B 1 125 ? -6.23 -21.5 -5.223 1 97.62 125 GLN B C 1
ATOM 2167 O O . GLN B 1 125 ? -6.051 -21.047 -4.086 1 97.62 125 GLN B O 1
ATOM 2172 N N . MET B 1 126 ? -5.441 -21.203 -6.238 1 98.38 126 MET B N 1
ATOM 2173 C CA . MET B 1 126 ? -4.332 -20.266 -6.113 1 98.38 126 MET B CA 1
ATOM 2174 C C . MET B 1 126 ? -4.809 -18.922 -5.578 1 98.38 126 MET B C 1
ATOM 2176 O O . MET B 1 126 ? -4.188 -18.344 -4.684 1 98.38 126 MET B O 1
ATOM 2180 N N . ASN B 1 127 ? -5.926 -18.438 -6.121 1 98.12 127 ASN B N 1
ATOM 2181 C CA . ASN B 1 127 ? -6.461 -17.141 -5.727 1 98.12 127 ASN B CA 1
ATOM 2182 C C . ASN B 1 127 ? -6.848 -17.125 -4.25 1 98.12 127 ASN B C 1
ATOM 2184 O O . ASN B 1 127 ? -6.625 -16.125 -3.566 1 98.12 127 ASN B O 1
ATOM 2188 N N . GLU B 1 128 ? -7.398 -18.188 -3.748 1 97.31 128 GLU B N 1
ATOM 2189 C CA . GLU B 1 128 ? -7.777 -18.281 -2.342 1 97.31 128 GLU B CA 1
ATOM 2190 C C . GLU B 1 128 ? -6.547 -18.25 -1.438 1 97.31 128 GLU B C 1
ATOM 2192 O O . GLU B 1 128 ? -6.555 -17.594 -0.392 1 97.31 128 GLU B O 1
ATOM 2197 N N . ILE B 1 129 ? -5.543 -18.953 -1.844 1 98.44 129 ILE B N 1
ATOM 2198 C CA . ILE B 1 129 ? -4.293 -18.984 -1.089 1 98.44 129 ILE B CA 1
ATOM 2199 C C . ILE B 1 129 ? -3.619 -17.609 -1.151 1 98.44 129 ILE B C 1
ATOM 2201 O O . ILE B 1 129 ? -3.062 -17.141 -0.156 1 98.44 129 ILE B O 1
ATOM 2205 N N . LEU B 1 130 ? -3.709 -16.969 -2.314 1 98.56 130 LEU B N 1
ATOM 2206 C CA . LEU B 1 130 ? -3.053 -15.703 -2.615 1 98.56 130 LEU B CA 1
ATOM 2207 C C . LEU B 1 130 ? -3.477 -14.617 -1.624 1 98.56 130 LEU B C 1
ATOM 2209 O O . LEU B 1 130 ? -2.639 -13.867 -1.125 1 98.56 130 LEU B O 1
ATOM 2213 N N . LYS B 1 131 ? -4.727 -14.562 -1.21 1 97.31 131 LYS B N 1
ATOM 2214 C CA . LYS B 1 131 ? -5.262 -13.562 -0.294 1 97.31 131 LYS B CA 1
ATOM 2215 C C . LYS B 1 131 ? -4.656 -13.711 1.1 1 97.31 131 LYS B C 1
ATOM 2217 O O . LYS B 1 131 ? -4.633 -12.758 1.878 1 97.31 131 LYS B O 1
ATOM 2222 N N . LYS B 1 132 ? -4.125 -14.906 1.364 1 97.62 132 LYS B N 1
ATOM 2223 C CA . LYS B 1 132 ? -3.566 -15.188 2.684 1 97.62 132 LYS B CA 1
ATOM 2224 C C . LYS B 1 132 ? -2.047 -15.062 2.676 1 97.62 132 LYS B C 1
ATOM 2226 O O . LYS B 1 132 ? -1.442 -14.703 3.689 1 97.62 132 LYS B O 1
ATOM 2231 N N . ARG B 1 133 ? -1.465 -15.312 1.539 1 98.5 133 ARG B N 1
ATOM 2232 C CA . ARG B 1 133 ? -0.016 -15.484 1.515 1 98.5 133 ARG B CA 1
ATOM 2233 C C . ARG B 1 133 ? 0.668 -14.258 0.915 1 98.5 133 ARG B C 1
ATOM 2235 O O . ARG B 1 133 ? 1.877 -14.078 1.071 1 98.5 133 ARG B O 1
ATOM 2242 N N . CYS B 1 134 ? -0.006 -13.508 0.15 1 98.69 134 CYS B N 1
ATOM 2243 C CA . CYS B 1 134 ? 0.535 -12.258 -0.371 1 98.69 134 CYS B CA 1
ATOM 2244 C C . CYS B 1 134 ? 0.521 -11.164 0.697 1 98.69 134 CYS B C 1
ATOM 2246 O O . CYS B 1 134 ? -0.544 -10.773 1.171 1 98.69 134 CYS B O 1
ATOM 2248 N N . PRO B 1 135 ? 1.678 -10.617 1.038 1 98.81 135 PRO B N 1
ATOM 2249 C CA . PRO B 1 135 ? 1.752 -9.633 2.125 1 98.81 135 PRO B CA 1
ATOM 2250 C C . PRO B 1 135 ? 0.786 -8.469 1.934 1 98.81 135 PRO B C 1
ATOM 2252 O O . PRO B 1 135 ? 0.022 -8.141 2.844 1 98.81 135 PRO B O 1
ATOM 2255 N N . VAL B 1 136 ? 0.774 -7.859 0.778 1 98.94 136 VAL B N 1
ATOM 2256 C CA . VAL B 1 136 ? -0.041 -6.672 0.542 1 98.94 136 VAL B CA 1
ATOM 2257 C C . VAL B 1 136 ? -1.518 -7.059 0.508 1 98.94 136 VAL B C 1
ATOM 2259 O O . VAL B 1 136 ? -2.354 -6.391 1.12 1 98.94 136 VAL B O 1
ATOM 2262 N N . ALA B 1 137 ? -1.86 -8.156 -0.14 1 98.94 137 ALA B N 1
ATOM 2263 C CA . ALA B 1 137 ? -3.246 -8.617 -0.175 1 98.94 137 ALA B CA 1
ATOM 2264 C C . ALA B 1 137 ? -3.752 -8.945 1.228 1 98.94 137 ALA B C 1
ATOM 2266 O O . ALA B 1 137 ? -4.879 -8.594 1.586 1 98.94 137 ALA B O 1
ATOM 2267 N N . ARG B 1 138 ? -2.91 -9.617 1.987 1 98.81 138 ARG B N 1
ATOM 2268 C CA . ARG B 1 138 ? -3.301 -10 3.342 1 98.81 138 ARG B CA 1
ATOM 2269 C C . ARG B 1 138 ? -3.631 -8.766 4.18 1 98.81 138 ARG B C 1
ATOM 2271 O O . ARG B 1 138 ? -4.645 -8.734 4.879 1 98.81 138 ARG B O 1
ATOM 2278 N N . MET B 1 139 ? -2.779 -7.754 4.07 1 98.88 139 MET B N 1
ATOM 2279 C CA . MET B 1 139 ? -3.018 -6.527 4.824 1 98.88 139 MET B CA 1
ATOM 2280 C C . MET B 1 139 ? -4.312 -5.855 4.379 1 98.88 139 MET B C 1
ATOM 2282 O O . MET B 1 139 ? -5.066 -5.34 5.207 1 98.88 139 MET B O 1
ATOM 2286 N N . ILE B 1 140 ? -4.574 -5.875 3.09 1 98.94 140 ILE B N 1
ATOM 2287 C CA . ILE B 1 140 ? -5.785 -5.27 2.543 1 98.94 140 ILE B CA 1
ATOM 2288 C C . ILE B 1 140 ? -7.016 -6.012 3.059 1 98.94 140 ILE B C 1
ATOM 2290 O O . ILE B 1 140 ? -7.957 -5.391 3.561 1 98.94 140 ILE B O 1
ATOM 2294 N N . VAL B 1 141 ? -6.984 -7.281 3.039 1 98.75 141 VAL B N 1
ATOM 2295 C CA . VAL B 1 141 ? -8.109 -8.086 3.506 1 98.75 141 VAL B CA 1
ATOM 2296 C C . VAL B 1 141 ? -8.305 -7.879 5.004 1 98.75 141 VAL B C 1
ATOM 2298 O O . VAL B 1 141 ? -9.43 -7.656 5.461 1 98.75 141 VAL B O 1
ATOM 2301 N N . ASP B 1 142 ? -7.254 -7.902 5.781 1 98.69 142 ASP B N 1
ATOM 2302 C CA . ASP B 1 142 ? -7.332 -7.77 7.23 1 98.69 142 ASP B CA 1
ATOM 2303 C C . ASP B 1 142 ? -7.812 -6.375 7.629 1 98.69 142 ASP B C 1
ATOM 2305 O O . ASP B 1 142 ? -8.32 -6.18 8.734 1 98.69 142 ASP B O 1
ATOM 2309 N N . SER B 1 143 ? -7.629 -5.395 6.742 1 98.81 143 SER B N 1
ATOM 2310 C CA . SER B 1 143 ? -8.078 -4.035 7.023 1 98.81 143 SER B CA 1
ATOM 2311 C C . SER B 1 143 ? -9.594 -3.926 6.934 1 98.81 143 SER B C 1
ATOM 2313 O O . SER B 1 143 ? -10.18 -2.924 7.355 1 98.81 143 SER B O 1
ATOM 2315 N N . GLY B 1 144 ? -10.227 -4.922 6.336 1 98.56 144 GLY B N 1
ATOM 2316 C CA . GLY B 1 144 ? -11.672 -4.883 6.129 1 98.56 144 GLY B CA 1
ATOM 2317 C C . GLY B 1 144 ? -12.055 -4.492 4.715 1 98.56 144 GLY B C 1
ATOM 2318 O O . GLY B 1 144 ? -13.242 -4.496 4.371 1 98.56 144 GLY B O 1
ATOM 2319 N N . CYS B 1 145 ? -11.125 -4.117 3.896 1 98.81 145 CYS B N 1
ATOM 2320 C CA . CYS B 1 145 ? -11.383 -3.809 2.494 1 98.81 145 CYS B CA 1
ATOM 2321 C C . CYS B 1 145 ? -11.773 -5.062 1.724 1 98.81 145 CYS B C 1
ATOM 2323 O O . CYS B 1 145 ? -11.086 -6.086 1.809 1 98.81 145 CYS B O 1
ATOM 2325 N N . LYS B 1 146 ? -12.852 -5.004 0.992 1 98.75 146 LYS B N 1
ATOM 2326 C CA . LYS B 1 146 ? -13.242 -6.133 0.152 1 98.75 146 LYS B CA 1
ATOM 2327 C C . LYS B 1 146 ? -12.305 -6.277 -1.044 1 98.75 146 LYS B C 1
ATOM 2329 O O . LYS B 1 146 ? -12.172 -5.355 -1.849 1 98.75 146 LYS B O 1
ATOM 2334 N N . LEU B 1 147 ? -11.633 -7.383 -1.163 1 98.81 147 LEU B N 1
ATOM 2335 C CA . LEU B 1 147 ? -10.734 -7.672 -2.273 1 98.81 147 LEU B CA 1
ATOM 2336 C C . LEU B 1 147 ? -11.328 -8.734 -3.191 1 98.81 147 LEU B C 1
ATOM 2338 O O . LEU B 1 147 ? -11.367 -9.914 -2.838 1 98.81 147 LEU B O 1
ATOM 2342 N N . GLU B 1 148 ? -11.742 -8.297 -4.367 1 98.62 148 GLU B N 1
ATOM 2343 C CA . GLU B 1 148 ? -12.492 -9.148 -5.277 1 98.62 148 GLU B CA 1
ATOM 2344 C C . GLU B 1 148 ? -11.867 -9.164 -6.668 1 98.62 148 GLU B C 1
ATOM 2346 O O . GLU B 1 148 ? -12.477 -8.703 -7.637 1 98.62 148 GLU B O 1
ATOM 2351 N N . ILE B 1 149 ? -10.742 -9.75 -6.777 1 98.62 149 ILE B N 1
ATOM 2352 C CA . ILE B 1 149 ? -10.047 -9.852 -8.055 1 98.62 149 ILE B CA 1
ATOM 2353 C C . ILE B 1 149 ? -10.219 -11.258 -8.625 1 98.62 149 ILE B C 1
ATOM 2355 O O . ILE B 1 149 ? -9.898 -12.25 -7.969 1 98.62 149 ILE B O 1
ATOM 2359 N N . GLU B 1 150 ? -10.727 -11.375 -9.75 1 98 150 GLU B N 1
ATOM 2360 C CA . GLU B 1 150 ? -10.91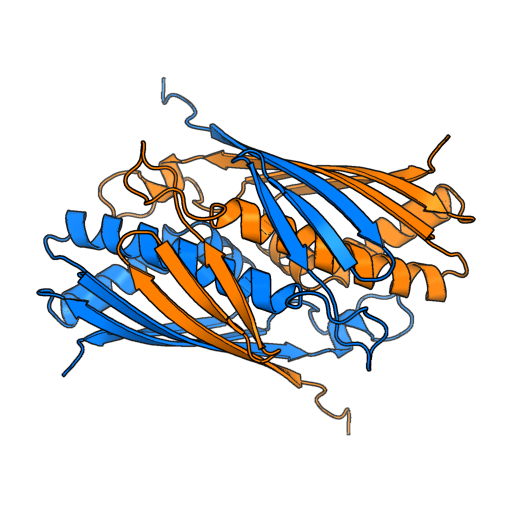4 -12.656 -10.43 1 98 150 GLU B CA 1
ATOM 2361 C C . GLU B 1 150 ? -9.719 -12.992 -11.312 1 98 150 GLU B C 1
ATOM 2363 O O . GLU B 1 150 ? -9.203 -12.125 -12.023 1 98 150 GLU B O 1
ATOM 2368 N N . TRP B 1 151 ? -9.328 -14.188 -11.289 1 98.19 151 TRP B N 1
ATOM 2369 C CA . TRP B 1 151 ? -8.281 -14.695 -12.164 1 98.19 151 TRP B CA 1
ATOM 2370 C C . TRP B 1 151 ? -8.859 -15.602 -13.25 1 98.19 151 TRP B C 1
ATOM 2372 O O . TRP B 1 151 ? -9.531 -16.594 -12.945 1 98.19 151 TRP B O 1
ATOM 2382 N N . LYS B 1 152 ? -8.57 -15.242 -14.477 1 96.94 152 LYS B N 1
ATOM 2383 C CA . LYS B 1 152 ? -9.125 -15.984 -15.609 1 96.94 152 LYS B CA 1
ATOM 2384 C C . LYS B 1 152 ? -8.047 -16.312 -16.641 1 96.94 152 LYS B C 1
ATOM 2386 O O . LYS B 1 152 ? -7.156 -15.5 -16.891 1 96.94 152 LYS B O 1
ATOM 2391 N N . LYS B 1 153 ? -8.211 -17.484 -17.25 1 95.81 153 LYS B N 1
ATOM 2392 C CA . LYS B 1 153 ? -7.305 -17.875 -18.328 1 95.81 153 LYS B CA 1
ATOM 2393 C C . LYS B 1 153 ? -7.574 -17.078 -19.594 1 95.81 153 LYS B C 1
ATOM 2395 O O . LYS B 1 153 ? -8.727 -16.828 -19.953 1 95.81 153 LYS B O 1
ATOM 2400 N N . LEU B 1 154 ? -6.465 -16.656 -20.266 1 87.44 154 LEU B N 1
ATOM 2401 C CA . LEU B 1 154 ? -6.578 -15.961 -21.547 1 87.44 154 LEU B CA 1
ATOM 2402 C C . LEU B 1 154 ? -7.152 -16.875 -22.609 1 87.44 154 LEU B C 1
ATOM 2404 O O . LEU B 1 154 ? -6.73 -18.031 -22.734 1 87.44 154 LEU B O 1
ATOM 2408 N N . GLU B 1 155 ? -8.43 -16.672 -23.266 1 69.94 155 GLU B N 1
ATOM 2409 C CA . GLU B 1 155 ? -8.984 -17.469 -24.359 1 69.94 155 GLU B CA 1
ATOM 2410 C C . GLU B 1 155 ? -8.156 -17.312 -25.625 1 69.94 155 GLU B C 1
ATOM 2412 O O . GLU B 1 155 ? -7.516 -16.281 -25.844 1 69.94 155 GLU B O 1
#

Nearest PDB structures (foldseek):
  1lql-assembly4_G  TM=8.430E-01  e=2.436E-10  Mycoplasmoides pneumoniae
  2opl-assembly1_A  TM=8.701E-01  e=7.247E-08  Geobacter sulfurreducens
  2onf-assembly1_B  TM=8.305E-01  e=3.212E-08  Thermoplasma acidophilum
  2pn2-assembly1_A-2  TM=7.895E-01  e=4.978E-08  Psychrobacter arcticus 273-4
  1vla-assembly1_A  TM=7.227E-01  e=5.300E-08  Thermotoga maritima MSB8

Organism: Tetrahymena thermophila (strain SB210) (NCBI:txid312017)

Radius of gyration: 19.04 Å; Cα contacts (8 Å, |Δi|>4): 763; chains: 2; bounding box: 49×54×45 Å

InterPro domains:
  IPR003718 OsmC/Ohr conserved domain [PF02566] (40-150)
  IPR015946 K homology domain-like, alpha/beta [G3DSA:3.30.300.20] (3-140)
  IPR036102 OsmC/Ohr superfamily [SSF82784] (15-152)
  IPR052924 OsmC/Ohr hydroperoxide reductase [PTHR35368] (16-152)

Solvent-accessible surface area (backbone atoms only — not comparable to full-atom values): 15584 Å² total; per-residue (Å²): 130,85,74,83,52,68,46,77,47,48,39,40,32,42,43,58,77,38,26,26,45,27,40,40,75,89,71,41,77,49,57,23,11,34,51,53,92,80,67,19,77,50,76,34,43,37,30,66,56,33,36,51,48,14,36,52,26,35,45,53,44,42,43,44,54,48,28,52,77,73,71,34,50,68,64,36,44,36,40,42,40,36,36,33,26,41,49,52,18,48,66,46,79,61,69,90,50,87,55,95,43,61,22,21,56,51,36,36,34,41,42,31,41,26,44,56,80,53,50,73,65,53,45,52,52,43,53,61,42,36,47,52,29,16,33,55,44,23,29,43,47,50,35,66,22,44,75,52,67,45,73,40,73,62,129,131,86,74,82,53,67,44,76,49,50,40,40,32,42,42,59,77,37,25,27,45,28,40,40,75,88,70,40,77,47,57,23,12,34,52,53,93,79,67,20,77,51,76,34,43,37,29,65,56,33,38,53,48,14,36,54,26,34,44,51,45,43,44,44,55,48,28,51,77,74,71,33,50,68,63,36,42,37,40,42,41,36,36,34,27,40,48,51,17,48,65,47,80,62,69,91,49,87,56,96,43,61,22,23,57,52,35,36,35,41,42,31,40,26,43,56,80,52,50,72,65,54,45,51,53,42,53,63,42,34,46,54,30,15,34,57,45,23,28,42,46,50,36,65,22,45,76,51,68,43,73,41,75,62,130

Sequence (310 aa):
MQENKLRQYQIQSETDNFSVKTKTESGFTVVTDMAKKVGGNGSGPSPIELLLSSLVGCENIVARNIASHLGFTINQAKFDIKAERDERGTNDLPMTEDSPITSGLQRIWGIVYVDTDGSDQQLQQMNEILKKRCPVARMIVDSGCKLEIEWKKLEMQENKLRQYQIQSETDNFSVKTKTESGFTVVTDMAKKVGGNGSGPSPIELLLSSLVGCENIVARNIASHLGFTINQAKFDIKAERDERGTNDLPMTEDSPITSGLQRIWGIVYVDTDGSDQQLQQMNEILKKRCPVARMIVDSGCKLEIEWKKLE

Foldseek 3Di:
DPPPPDDDWDKDWDDDWQWIWIATPVGDIAIAWDDVVVPTPNPHHHPVVVLVVVVVVLLVVQLQVLQVVLPKGWDDKDWDKDWDADCCQVDPPDPVDGDPGHRDIQEMETEMETAMPDDQVSQVVSVVVSCCPRPSSVVCVVVNHHYYYYYYYDD/DPPPPDDDWDKDWDDDWQWIWIATPVGDIAIAWDDVVVPTPNPHHHPVVVLVVVVVVLLVVQLQVLQVVVPKGWDDKDWDKDWDADCCQVDPPDPVDGDPGHRDIQEMETEMETAMPDDQVSQVVSVVVSCCPRPSSVVCVVVNHHYYYYYHYDD